Protein AF-A0A7T1IC92-F1 (afdb_monomer_lite)

Radius of gyration: 25.65 Å; chains: 1; bounding box: 77×34×64 Å

pLDDT: mean 87.41, std 13.87, range [29.27, 97.56]

Secondary structure (DSSP, 8-state):
-B--HHHHHHHHHHHHHHHHHHHHHTT-PPPSSHHHHHHHHHHHHHH-TTHHHHHHHHHHTTT----HHHHHHHHT-EEEEEEEEEEETTEEEEEETTSS-EEEEBBSSS-HHHHH-SS-EEEEEEEEEETTEEEE-S----EEEPPHHHHHHHHHHHHHHHHTT-EE-STTTSS----------------------TTEEE--TTSHHHHHHHHHHHS-TT-GGGGS-EEEEEEETTSSEEEEEETT-SS-EEEEEEEEEEEETTEEEEEEEEE-SHHHHHHHHHHHHHHHHHHHHHHHHT-

Structure (mmCIF, N/CA/C/O backbone):
data_AF-A0A7T1IC92-F1
#
_entry.id   AF-A0A7T1IC92-F1
#
loop_
_atom_site.group_PDB
_atom_site.id
_atom_site.type_symbol
_atom_site.label_atom_id
_atom_site.label_alt_id
_atom_site.label_comp_id
_atom_site.label_asym_id
_atom_site.label_entity_id
_atom_site.label_seq_id
_atom_site.pdbx_PDB_ins_code
_atom_site.Cartn_x
_atom_site.Cartn_y
_atom_site.Cartn_z
_atom_site.occupancy
_atom_site.B_iso_or_equiv
_atom_site.auth_seq_id
_atom_site.auth_comp_id
_atom_site.auth_asym_id
_atom_site.auth_atom_id
_atom_site.pdbx_PDB_model_num
ATOM 1 N N . MET A 1 1 ? -16.334 4.001 -7.203 1.00 86.00 1 MET A N 1
ATOM 2 C CA . MET A 1 1 ? -17.568 3.721 -6.434 1.00 86.00 1 MET A CA 1
ATOM 3 C C . MET A 1 1 ? -17.292 3.870 -4.949 1.00 86.00 1 MET A C 1
ATOM 5 O O . MET A 1 1 ? -16.222 3.469 -4.501 1.00 86.00 1 MET A O 1
ATOM 9 N N . LEU A 1 2 ? -18.245 4.447 -4.222 1.00 92.50 2 LEU A N 1
ATOM 10 C CA . LEU A 1 2 ? -18.170 4.641 -2.778 1.00 92.50 2 LEU A CA 1
ATOM 11 C C . LEU A 1 2 ? -19.123 3.690 -2.058 1.00 92.50 2 LEU A C 1
ATOM 13 O O . LEU A 1 2 ? -20.055 3.129 -2.652 1.00 92.50 2 LEU A O 1
ATOM 17 N N . LEU A 1 3 ? -18.871 3.503 -0.772 1.00 93.62 3 LEU A N 1
ATOM 18 C CA . LEU A 1 3 ? -19.811 2.878 0.137 1.00 93.62 3 LEU A CA 1
ATOM 19 C C . LEU A 1 3 ? -21.082 3.746 0.271 1.00 93.62 3 LEU A C 1
ATOM 21 O O . LEU A 1 3 ? -21.069 4.936 -0.050 1.00 93.62 3 LEU A O 1
ATOM 25 N N . SER A 1 4 ? -22.207 3.156 0.694 1.00 94.88 4 SER A N 1
ATOM 26 C CA . SER A 1 4 ? -23.405 3.964 0.954 1.00 94.88 4 SER A CA 1
ATOM 27 C C . SER A 1 4 ? -23.124 4.915 2.131 1.00 94.88 4 SER A C 1
ATOM 29 O O . SER A 1 4 ? -22.363 4.545 3.027 1.00 94.88 4 SER A O 1
ATOM 31 N N . PRO A 1 5 ? -23.729 6.116 2.195 1.00 95.38 5 PRO A N 1
ATOM 32 C CA . PRO A 1 5 ? -23.494 7.026 3.318 1.00 95.38 5 PRO A CA 1
ATOM 33 C C . PRO A 1 5 ? -23.846 6.419 4.684 1.00 95.38 5 PRO A C 1
ATOM 35 O O . PRO A 1 5 ? -23.226 6.748 5.692 1.00 95.38 5 PRO A O 1
ATOM 38 N N . GLN A 1 6 ? -24.843 5.531 4.733 1.00 96.31 6 GLN A N 1
ATOM 39 C CA . GLN A 1 6 ? -25.219 4.820 5.953 1.00 96.31 6 GLN A CA 1
ATOM 40 C C . GLN A 1 6 ? -24.142 3.815 6.367 1.00 96.31 6 GLN A C 1
ATOM 42 O O . GLN A 1 6 ? -23.690 3.855 7.508 1.00 96.31 6 GLN A O 1
ATOM 47 N N . ASP A 1 7 ? -23.688 2.972 5.442 1.00 97.06 7 ASP A N 1
ATOM 48 C CA . ASP A 1 7 ? -22.661 1.966 5.721 1.00 97.06 7 ASP A CA 1
ATOM 49 C C . ASP A 1 7 ? -21.303 2.609 6.028 1.00 97.06 7 ASP A C 1
ATOM 51 O O . ASP A 1 7 ? -20.596 2.148 6.920 1.00 97.06 7 ASP A O 1
ATOM 55 N N . ALA A 1 8 ? -20.953 3.712 5.356 1.00 95.75 8 ALA A N 1
ATOM 56 C CA . ALA A 1 8 ? -19.743 4.478 5.653 1.00 95.75 8 ALA A CA 1
ATOM 57 C C . ALA A 1 8 ? -19.751 5.003 7.090 1.00 95.75 8 ALA A C 1
ATOM 59 O O . ALA A 1 8 ? -18.765 4.838 7.804 1.00 95.75 8 ALA A O 1
ATOM 60 N N . ARG A 1 9 ? -20.881 5.561 7.546 1.00 96.38 9 ARG A N 1
ATOM 61 C CA . ARG A 1 9 ? -21.039 5.997 8.940 1.00 96.38 9 ARG A CA 1
ATOM 62 C C . ARG A 1 9 ? -20.931 4.828 9.918 1.00 96.38 9 ARG A C 1
ATOM 64 O O . ARG A 1 9 ? -20.155 4.927 10.861 1.00 96.38 9 ARG A O 1
ATOM 71 N N . ARG A 1 10 ? -21.641 3.718 9.670 1.00 97.12 10 ARG A N 1
ATOM 72 C CA . ARG A 1 10 ? -21.570 2.500 10.506 1.00 97.12 10 ARG A CA 1
ATOM 73 C C . ARG A 1 10 ? -20.126 2.020 10.673 1.00 97.12 10 ARG A C 1
ATOM 75 O O . ARG A 1 10 ? -19.674 1.806 11.801 1.00 97.12 10 ARG A O 1
ATOM 82 N N . PHE A 1 11 ? -19.403 1.912 9.555 1.00 97.06 11 PHE A N 1
ATOM 83 C CA . PHE A 1 11 ? -18.011 1.477 9.533 1.00 97.06 11 PHE A CA 1
ATOM 84 C C . PHE A 1 11 ? -17.103 2.443 10.290 1.00 97.06 11 PHE A C 1
ATOM 86 O O . PHE A 1 11 ? -16.415 2.024 11.215 1.00 97.06 11 PHE A O 1
ATOM 93 N N . ME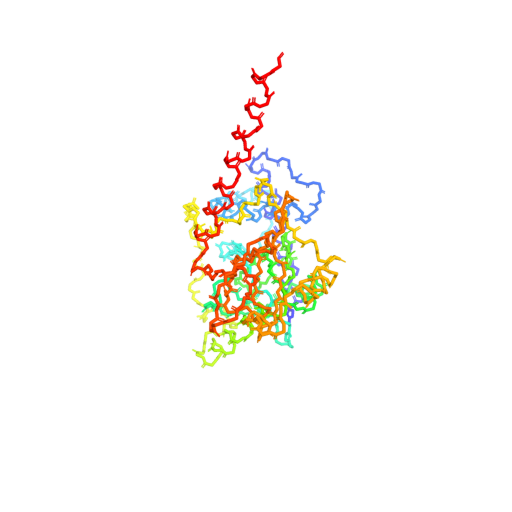T A 1 12 ? -17.132 3.734 9.947 1.00 95.12 12 MET A N 1
ATOM 94 C CA . MET A 1 12 ? -16.264 4.742 10.563 1.00 95.12 12 MET A CA 1
ATOM 95 C C . MET A 1 12 ? -16.489 4.849 12.072 1.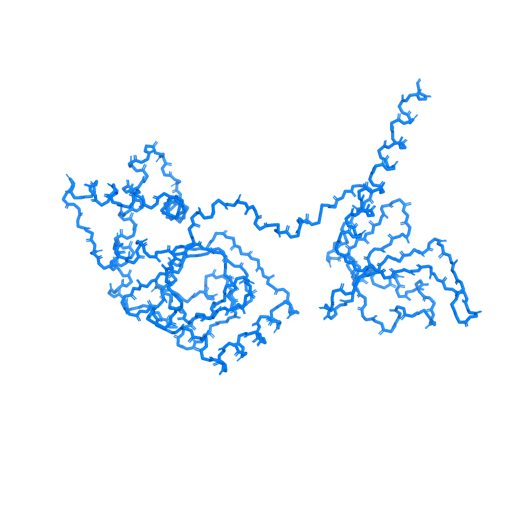00 95.12 12 MET A C 1
ATOM 97 O O . MET A 1 12 ? -15.524 4.797 12.828 1.00 95.12 12 MET A O 1
ATOM 101 N N . THR A 1 13 ? -17.745 4.934 12.521 1.00 95.56 13 THR A N 1
ATOM 102 C CA . THR A 1 13 ? -18.070 5.064 13.948 1.00 95.56 13 THR A CA 1
ATOM 103 C C . THR A 1 13 ? -17.603 3.851 14.748 1.00 95.56 13 THR A C 1
ATOM 105 O O . THR A 1 13 ? -16.988 4.009 15.802 1.00 95.56 13 THR A O 1
ATOM 108 N N . THR A 1 14 ? -17.854 2.633 14.260 1.00 96.62 14 THR A N 1
ATOM 109 C CA . THR A 1 14 ? -17.414 1.423 14.971 1.00 96.62 14 THR A CA 1
ATOM 110 C C . THR A 1 14 ? -15.894 1.275 14.923 1.00 96.62 14 THR A C 1
ATOM 112 O O . THR A 1 14 ? -15.281 0.948 15.937 1.00 96.62 14 THR A O 1
ATOM 115 N N . TYR A 1 15 ? -15.262 1.563 13.783 1.00 96.25 15 TYR A N 1
ATOM 116 C CA . TYR A 1 15 ? -13.811 1.475 13.640 1.00 96.25 15 TYR A CA 1
ATOM 117 C C . TYR A 1 15 ? -13.082 2.464 14.558 1.00 96.25 15 TYR A C 1
ATOM 119 O O . TYR A 1 15 ? -12.122 2.086 15.227 1.00 96.25 15 TYR A O 1
ATOM 127 N N . GLU A 1 16 ? -13.576 3.697 14.671 1.00 94.44 16 GLU A N 1
ATOM 128 C CA . GLU A 1 16 ? -13.044 4.699 15.596 1.00 94.44 16 GLU A CA 1
ATOM 129 C C . GLU A 1 16 ? -13.168 4.250 17.058 1.00 94.44 16 GLU A C 1
ATOM 131 O O . GLU A 1 16 ? -12.187 4.291 17.804 1.00 94.44 16 GLU A O 1
ATOM 136 N N . ARG A 1 17 ? -14.340 3.735 17.459 1.00 95.06 17 ARG A N 1
ATOM 137 C CA . ARG A 1 17 ? -14.562 3.187 18.811 1.00 95.06 17 ARG A CA 1
ATOM 138 C C . ARG A 1 17 ? -13.600 2.044 19.124 1.00 95.06 17 ARG A C 1
ATOM 140 O O . ARG A 1 17 ? -12.978 2.039 20.186 1.00 95.06 17 ARG A O 1
ATOM 147 N N . VAL A 1 18 ? -13.437 1.107 18.190 1.00 95.56 18 VAL A N 1
ATOM 148 C CA . VAL A 1 18 ? -12.494 -0.011 18.331 1.00 95.56 18 VAL A CA 1
ATOM 149 C C . VAL A 1 18 ? -11.060 0.498 18.436 1.00 95.56 18 VAL A C 1
ATOM 151 O O . VAL A 1 18 ? -10.317 0.029 19.294 1.00 95.56 18 VAL A O 1
ATOM 154 N N . ALA A 1 19 ? -10.662 1.482 17.629 1.00 93.19 19 ALA A N 1
ATOM 155 C CA . ALA A 1 19 ? -9.327 2.062 17.707 1.00 93.19 19 ALA A CA 1
ATOM 156 C C . ALA A 1 19 ? -9.049 2.687 19.081 1.00 93.19 19 ALA A C 1
ATOM 158 O O . ALA A 1 19 ? -8.015 2.395 19.680 1.00 93.19 19 ALA A O 1
ATOM 159 N N . ILE A 1 20 ? -9.980 3.485 19.614 1.00 91.44 20 ILE A N 1
ATOM 160 C CA . ILE A 1 20 ? -9.870 4.079 20.956 1.00 91.44 20 ILE A CA 1
ATOM 161 C C . ILE A 1 20 ? -9.746 2.984 22.025 1.00 91.44 20 ILE A C 1
ATOM 163 O O . ILE A 1 20 ? -8.842 3.044 22.862 1.00 91.44 20 ILE A O 1
ATOM 167 N N . ALA A 1 21 ? -10.604 1.961 21.969 1.00 93.44 21 ALA A N 1
ATOM 168 C CA . ALA A 1 21 ? -10.570 0.837 22.902 1.00 93.44 21 ALA A CA 1
ATOM 169 C C . ALA A 1 21 ? -9.241 0.065 22.838 1.00 93.44 21 ALA A C 1
ATOM 171 O O . ALA A 1 21 ? -8.683 -0.276 23.877 1.00 93.44 21 ALA A O 1
ATOM 172 N N . LEU A 1 22 ? -8.682 -0.150 21.644 1.00 93.19 22 LEU A N 1
ATOM 173 C CA . LEU A 1 22 ? -7.380 -0.802 21.473 1.00 93.19 22 LEU A CA 1
ATOM 174 C C . LEU A 1 22 ? -6.244 -0.032 22.148 1.00 93.19 22 LEU A C 1
ATOM 176 O O . LEU A 1 22 ? -5.403 -0.641 22.805 1.00 93.19 22 LEU A O 1
ATOM 180 N N . HIS A 1 23 ? -6.197 1.296 22.002 1.00 89.44 23 HIS A N 1
ATOM 181 C CA . HIS A 1 23 ? -5.166 2.102 22.671 1.00 89.44 23 HIS A CA 1
ATOM 182 C C . HIS A 1 23 ? -5.300 2.031 24.195 1.00 89.44 23 HIS A C 1
ATOM 184 O O . HIS A 1 23 ? -4.286 1.883 24.876 1.00 89.44 23 HIS A O 1
ATOM 190 N N . ALA A 1 24 ? -6.533 2.062 24.711 1.00 89.12 24 ALA A N 1
ATOM 191 C CA . ALA A 1 24 ? -6.803 1.942 26.141 1.00 89.12 24 ALA A CA 1
ATOM 192 C C . ALA A 1 24 ? -6.393 0.571 26.705 1.00 89.12 24 ALA A C 1
ATOM 194 O O . ALA A 1 24 ? -5.728 0.508 27.734 1.00 89.12 24 ALA A O 1
ATOM 195 N N . VAL A 1 25 ? -6.734 -0.523 26.017 1.00 89.50 25 VAL A N 1
ATOM 196 C CA . VAL A 1 25 ? -6.379 -1.892 26.439 1.00 89.50 25 VAL A CA 1
ATOM 197 C C . VAL A 1 25 ? -4.867 -2.128 26.401 1.00 89.50 25 VAL A C 1
ATOM 199 O O . VAL A 1 25 ? -4.334 -2.857 27.231 1.00 89.50 25 VAL A O 1
ATOM 202 N N . CYS A 1 26 ? -4.153 -1.506 25.462 1.00 85.44 26 CYS A N 1
ATOM 203 C CA . CYS A 1 26 ? -2.699 -1.622 25.372 1.00 85.44 26 CYS A CA 1
ATOM 204 C C . CYS A 1 26 ? -1.925 -0.701 26.334 1.00 85.44 26 CYS A C 1
ATOM 206 O O . CYS A 1 26 ? -0.698 -0.701 26.258 1.00 85.44 26 CYS A O 1
ATOM 208 N N . ASP A 1 27 ? -2.605 0.112 27.152 1.00 78.19 27 ASP A N 1
ATOM 209 C CA . ASP A 1 27 ? -2.012 1.175 27.984 1.00 78.19 27 ASP A CA 1
ATOM 210 C C . ASP A 1 27 ? -1.029 2.078 27.209 1.00 78.19 27 ASP A C 1
ATOM 212 O O . ASP A 1 27 ? 0.013 2.525 27.692 1.00 78.19 27 ASP A O 1
ATOM 216 N N . LYS A 1 28 ? -1.334 2.326 25.929 1.00 75.88 28 LYS A N 1
ATOM 217 C CA . LYS A 1 28 ? -0.530 3.195 25.068 1.00 75.88 28 LYS A CA 1
ATOM 218 C C . LYS A 1 28 ? -1.268 4.499 24.866 1.00 75.88 28 LYS A C 1
ATOM 220 O O . LYS A 1 28 ? -2.410 4.512 24.413 1.00 75.88 28 LYS A O 1
ATOM 225 N N . LYS A 1 29 ? -0.578 5.616 25.114 1.00 79.12 29 LYS A N 1
ATOM 226 C CA . LYS A 1 29 ? -1.097 6.931 24.729 1.00 79.12 29 LYS A CA 1
ATOM 227 C C . LYS A 1 29 ? -1.328 6.943 23.212 1.00 79.12 29 LYS A C 1
ATOM 229 O O . LYS A 1 29 ? -0.382 6.667 22.465 1.00 79.12 29 LYS A O 1
ATOM 234 N N . PRO A 1 30 ? -2.553 7.234 22.743 1.00 78.56 30 PRO A N 1
ATOM 235 C CA . PRO A 1 30 ? -2.812 7.316 21.319 1.00 78.56 30 PRO A CA 1
ATOM 236 C C . PRO A 1 30 ? -2.011 8.477 20.708 1.00 78.56 30 PRO A C 1
ATOM 238 O O . PRO A 1 30 ? -1.775 9.491 21.375 1.00 78.56 30 PRO A O 1
ATOM 241 N N . PRO A 1 31 ? -1.593 8.361 19.436 1.00 81.12 31 PRO A N 1
ATOM 242 C CA . PRO A 1 31 ? -1.092 9.494 18.671 1.00 81.12 31 PRO A CA 1
ATOM 243 C C . PRO A 1 31 ? -2.061 10.681 18.719 1.00 81.12 31 PRO A C 1
ATOM 245 O O . PRO A 1 31 ? -3.277 10.497 18.746 1.00 81.12 31 PRO A O 1
ATOM 248 N N . LYS A 1 32 ? -1.524 11.907 18.684 1.00 80.19 32 LYS A N 1
ATOM 249 C CA . LYS A 1 32 ? -2.335 13.134 18.774 1.00 80.19 32 LYS A CA 1
ATOM 250 C C . LYS A 1 32 ? -3.242 13.353 17.560 1.00 80.19 32 LYS A C 1
ATOM 252 O O . LYS A 1 32 ? -4.272 14.004 17.700 1.00 80.19 32 LYS A O 1
ATOM 257 N N . SER A 1 33 ? -2.865 12.862 16.376 1.00 84.50 33 SER A N 1
ATOM 258 C CA . SER A 1 33 ? -3.690 13.017 15.177 1.00 84.50 33 SER A CA 1
ATOM 259 C C . SER A 1 33 ? -4.669 11.841 15.020 1.00 84.50 33 SER A C 1
ATOM 261 O O . SER A 1 33 ? -4.257 10.684 15.155 1.00 84.50 33 SER A O 1
ATOM 263 N N . PRO A 1 34 ? -5.950 12.098 14.685 1.00 82.19 34 PRO A N 1
ATOM 264 C CA . PRO A 1 34 ? -6.944 11.038 14.490 1.00 82.19 34 PRO A CA 1
ATOM 265 C C . PRO A 1 34 ? -6.533 9.985 13.448 1.00 82.19 34 PRO A C 1
ATOM 267 O O . PRO A 1 34 ? -6.678 8.787 13.682 1.00 82.19 34 PRO A O 1
ATOM 270 N N . SER A 1 35 ? -5.940 10.406 12.327 1.00 83.19 35 SER A N 1
ATOM 271 C CA . SER A 1 35 ? -5.460 9.495 11.278 1.00 83.19 35 SER A CA 1
ATOM 272 C C . SER A 1 35 ? -4.318 8.592 11.751 1.00 83.19 35 SER A C 1
ATOM 274 O O . SER A 1 35 ? -4.350 7.388 11.498 1.00 83.19 35 SER A O 1
ATOM 276 N N . ALA A 1 36 ? -3.339 9.129 12.490 1.00 86.19 36 ALA A N 1
ATOM 277 C CA . ALA A 1 36 ? -2.260 8.315 13.048 1.00 86.19 36 ALA A CA 1
ATOM 278 C C . ALA A 1 36 ? -2.769 7.380 14.152 1.00 86.19 36 ALA A C 1
ATOM 280 O O . ALA A 1 36 ? -2.269 6.266 14.295 1.00 86.19 36 ALA A O 1
ATOM 281 N N . CYS A 1 37 ? -3.784 7.804 14.912 1.00 86.94 37 CYS A N 1
ATOM 282 C CA . CYS A 1 37 ? -4.445 6.974 15.913 1.00 86.94 37 CYS A CA 1
ATOM 283 C C . CYS A 1 37 ? -5.083 5.729 15.282 1.00 86.94 37 CYS A C 1
ATOM 285 O O . CYS A 1 37 ? -4.813 4.611 15.735 1.00 86.94 37 CYS A O 1
ATOM 287 N N . LEU A 1 38 ? -5.848 5.907 14.201 1.00 90.88 38 LEU A N 1
ATOM 288 C CA . LEU A 1 38 ? -6.449 4.805 13.450 1.00 90.88 38 LEU A CA 1
ATOM 289 C C . LEU A 1 38 ? -5.383 3.920 12.784 1.00 90.88 38 LEU A C 1
ATOM 291 O O . LEU A 1 38 ? -5.424 2.700 12.936 1.00 90.88 38 LEU A O 1
ATOM 295 N N . ALA A 1 39 ? -4.381 4.512 12.124 1.00 91.44 39 ALA A N 1
ATOM 296 C CA . ALA A 1 39 ? -3.286 3.768 11.495 1.00 91.44 39 ALA A CA 1
ATOM 297 C C . ALA A 1 39 ? -2.517 2.893 12.505 1.00 91.44 39 ALA A C 1
ATOM 299 O O . ALA A 1 39 ? -2.238 1.721 12.244 1.00 91.44 39 ALA A O 1
ATOM 300 N N . ALA A 1 40 ? -2.222 3.431 13.692 1.00 90.56 40 ALA A N 1
ATOM 301 C CA . ALA A 1 40 ? -1.551 2.691 14.755 1.00 90.56 40 ALA A CA 1
ATOM 302 C C . ALA A 1 40 ? -2.426 1.560 15.323 1.00 90.56 40 ALA A C 1
ATOM 304 O O . ALA A 1 40 ? -1.920 0.465 15.571 1.00 90.56 40 ALA A O 1
ATOM 305 N N . ALA A 1 41 ? -3.728 1.797 15.517 1.00 91.62 41 ALA A N 1
ATOM 306 C CA . ALA A 1 41 ? -4.663 0.764 15.963 1.00 91.62 41 ALA A CA 1
ATOM 307 C C . ALA A 1 41 ? -4.766 -0.382 14.944 1.00 91.62 41 ALA A C 1
ATOM 309 O O . ALA A 1 41 ? -4.642 -1.550 15.308 1.00 91.62 41 ALA A O 1
ATOM 310 N N . ARG A 1 42 ? -4.891 -0.044 13.658 1.00 92.88 42 ARG A N 1
ATOM 311 C CA . ARG A 1 42 ? -4.906 -0.982 12.531 1.00 92.88 42 ARG A CA 1
ATOM 312 C C . ARG A 1 42 ? -3.662 -1.861 12.474 1.00 92.88 42 ARG A C 1
ATOM 314 O O . ARG A 1 42 ? -3.777 -3.080 12.380 1.00 92.88 42 ARG A O 1
ATOM 321 N N . LYS A 1 43 ? -2.475 -1.255 12.585 1.00 92.00 43 LYS A N 1
ATOM 322 C CA . LYS A 1 43 ? -1.200 -1.988 12.600 1.00 92.00 43 LYS A CA 1
ATOM 323 C C . LYS A 1 43 ? -1.152 -2.994 13.751 1.00 92.00 43 LYS A C 1
ATOM 325 O O . LYS A 1 43 ? -0.736 -4.132 13.557 1.00 92.00 43 LYS A O 1
ATOM 330 N N . ARG A 1 44 ? -1.656 -2.615 14.930 1.00 91.12 44 ARG A N 1
ATOM 331 C CA . ARG A 1 44 ? -1.746 -3.526 16.082 1.00 91.12 44 ARG A CA 1
ATOM 332 C C . ARG A 1 44 ? -2.767 -4.637 15.890 1.00 91.12 44 ARG A C 1
ATOM 334 O O . ARG A 1 44 ? -2.488 -5.755 16.298 1.00 91.12 44 ARG A O 1
ATOM 341 N N . LEU A 1 45 ? -3.909 -4.369 15.257 1.00 91.12 45 LEU A N 1
ATOM 342 C CA . LEU A 1 45 ? -4.881 -5.415 14.916 1.00 91.12 45 LEU A CA 1
ATOM 343 C C . LEU A 1 45 ? -4.299 -6.462 13.965 1.00 91.12 45 LEU A C 1
ATOM 345 O O . LEU A 1 45 ? -4.581 -7.648 14.127 1.00 91.12 45 LEU A O 1
ATOM 349 N N . GLN A 1 46 ? -3.482 -6.031 12.999 1.00 89.38 46 GLN A N 1
ATOM 350 C CA . GLN A 1 46 ? -2.774 -6.937 12.097 1.00 89.38 46 GLN A CA 1
ATOM 351 C C . GLN A 1 46 ? -1.738 -7.784 12.856 1.00 89.38 46 GLN A C 1
ATOM 353 O O . GLN A 1 46 ? -1.672 -8.992 12.654 1.00 89.38 46 GLN A O 1
ATOM 358 N N . GLN A 1 47 ? -0.951 -7.160 13.740 1.00 88.75 47 GLN A N 1
ATOM 359 C CA . GLN A 1 47 ? 0.118 -7.824 14.501 1.00 88.75 47 GLN A CA 1
ATOM 360 C C . GLN A 1 47 ? -0.411 -8.757 15.599 1.00 88.75 47 GLN A C 1
ATOM 362 O O . GLN A 1 47 ? 0.119 -9.847 15.798 1.00 88.75 47 GLN A O 1
ATOM 367 N N . THR A 1 48 ? -1.472 -8.347 16.294 1.00 90.88 48 THR A N 1
ATOM 368 C CA . THR A 1 48 ? -2.057 -9.086 17.416 1.00 90.88 48 THR A CA 1
ATOM 369 C C . THR A 1 48 ? -3.583 -9.161 17.266 1.00 90.88 48 THR A C 1
ATOM 371 O O . THR A 1 48 ? -4.318 -8.444 17.949 1.00 90.88 48 THR A O 1
ATOM 374 N N . PRO A 1 49 ? -4.087 -10.078 16.418 1.00 89.38 49 PRO A N 1
ATOM 375 C CA . PRO A 1 49 ? -5.510 -10.359 16.216 1.00 89.38 49 PRO A CA 1
ATOM 376 C C . PRO A 1 49 ? -6.386 -10.415 17.470 1.00 89.38 49 PRO A C 1
ATOM 378 O O . PRO A 1 49 ? -7.509 -9.912 17.457 1.00 89.38 49 PRO A O 1
ATOM 381 N N . ALA A 1 50 ? -5.871 -11.017 18.545 1.00 90.69 50 ALA A N 1
ATOM 382 C CA . ALA A 1 50 ? -6.592 -11.209 19.802 1.00 90.69 50 ALA A CA 1
ATOM 383 C C . ALA A 1 50 ? -6.942 -9.886 20.510 1.00 90.69 50 ALA A C 1
ATOM 385 O O . ALA A 1 50 ? -7.840 -9.861 21.351 1.00 90.69 50 ALA A O 1
ATOM 386 N N . LEU A 1 51 ? -6.274 -8.777 20.163 1.00 93.44 51 LEU A N 1
ATOM 387 C CA . LEU A 1 51 ? -6.606 -7.457 20.699 1.00 93.44 51 LEU A CA 1
ATOM 388 C C . LEU A 1 51 ? -7.994 -6.983 20.260 1.00 93.44 51 LEU A C 1
ATOM 390 O O . LEU A 1 51 ? -8.606 -6.201 20.982 1.00 93.44 51 LEU A O 1
ATOM 394 N N . LEU A 1 52 ? -8.517 -7.461 19.123 1.00 95.31 52 LEU A N 1
ATOM 395 C CA . LEU A 1 52 ? -9.869 -7.109 18.689 1.00 95.31 52 LEU A CA 1
ATOM 396 C C . LEU A 1 52 ? -10.911 -7.571 19.710 1.00 95.31 52 LEU A C 1
ATOM 398 O O . LEU A 1 52 ? -11.757 -6.783 20.115 1.00 95.31 52 LEU A O 1
ATOM 402 N N . ASP A 1 53 ? -10.820 -8.821 20.165 1.00 94.31 53 ASP A N 1
ATOM 403 C CA . ASP A 1 53 ? -11.782 -9.371 21.123 1.00 94.31 53 ASP A CA 1
ATOM 404 C C . ASP A 1 53 ? -11.655 -8.680 22.494 1.00 94.31 53 ASP A C 1
ATOM 406 O O . ASP A 1 53 ? -12.653 -8.468 23.181 1.00 94.31 53 ASP A O 1
ATOM 410 N N . GLN A 1 54 ? -10.444 -8.260 22.883 1.00 94.69 54 GLN A N 1
ATOM 411 C CA . GLN A 1 54 ? -10.241 -7.458 24.096 1.00 94.69 54 GLN A CA 1
ATOM 412 C C . GLN A 1 54 ? -10.851 -6.055 23.966 1.00 94.69 54 GLN A C 1
ATOM 414 O O . GLN A 1 54 ? -11.500 -5.584 24.897 1.00 94.69 54 GLN A O 1
ATOM 419 N N . ALA A 1 55 ? -10.684 -5.403 22.813 1.00 95.50 55 ALA A N 1
ATOM 420 C CA . ALA A 1 55 ? -11.278 -4.100 22.535 1.00 95.50 55 ALA A CA 1
ATOM 421 C C . ALA A 1 55 ? -12.812 -4.166 22.505 1.00 95.50 55 ALA A C 1
ATOM 423 O O . ALA A 1 55 ? -13.464 -3.290 23.064 1.00 95.50 55 ALA A O 1
ATOM 424 N N . VAL A 1 56 ? -13.392 -5.221 21.925 1.00 96.00 56 VAL A N 1
ATOM 425 C CA . VAL A 1 56 ? -14.846 -5.451 21.940 1.00 96.00 56 VAL A CA 1
ATOM 426 C C . VAL A 1 56 ? -15.354 -5.606 23.375 1.00 96.00 56 VAL A C 1
ATOM 428 O O . VAL A 1 56 ? -16.246 -4.864 23.773 1.00 96.00 56 VAL A O 1
ATOM 431 N N . ARG A 1 57 ? -14.718 -6.450 24.201 1.00 96.12 57 ARG A N 1
ATOM 432 C CA . ARG A 1 57 ? -15.079 -6.584 25.629 1.00 96.12 57 ARG A CA 1
ATOM 433 C C . ARG A 1 57 ? -14.963 -5.263 26.391 1.00 96.12 57 ARG A C 1
ATOM 435 O O . ARG A 1 57 ? -15.783 -4.969 27.255 1.00 96.12 57 ARG A O 1
ATOM 442 N N . PHE A 1 58 ? -13.945 -4.458 26.085 1.00 95.12 58 PHE A N 1
ATOM 443 C CA . PHE A 1 58 ? -13.751 -3.146 26.703 1.00 95.12 58 PHE A CA 1
ATOM 444 C C . PHE A 1 58 ? -14.890 -2.166 26.376 1.00 95.12 58 PHE A C 1
ATOM 446 O O . PHE A 1 58 ? -15.267 -1.368 27.242 1.00 95.12 58 PHE A O 1
ATOM 453 N N . LEU A 1 59 ? -15.421 -2.220 25.148 1.00 95.25 59 LEU A N 1
ATOM 454 C CA . LEU A 1 59 ? -16.581 -1.435 24.713 1.00 95.25 59 LEU A CA 1
ATOM 455 C C . LEU A 1 59 ? -17.875 -1.938 25.370 1.00 95.25 59 LEU A C 1
ATOM 457 O O . LEU A 1 59 ? -18.633 -1.127 25.898 1.00 95.25 59 LEU A O 1
ATOM 461 N N . GLU A 1 60 ? -18.083 -3.258 25.422 1.00 94.94 60 GLU A N 1
ATOM 462 C CA . GLU A 1 60 ? -19.243 -3.894 26.071 1.00 94.94 60 GLU A CA 1
ATOM 463 C C . GLU A 1 60 ? -19.340 -3.532 27.560 1.00 94.94 60 GLU A C 1
ATOM 465 O O . GLU A 1 60 ? -20.401 -3.150 28.044 1.00 94.94 60 GLU A O 1
ATOM 470 N N . GLN A 1 61 ? -18.218 -3.555 28.287 1.00 95.06 61 GLN A N 1
ATOM 471 C CA . GLN A 1 61 ? -18.155 -3.153 29.702 1.00 95.06 61 GLN A CA 1
ATOM 472 C C . GLN A 1 61 ? -18.546 -1.688 29.953 1.00 95.06 61 GLN A C 1
ATOM 474 O O . GLN A 1 61 ? -18.796 -1.305 31.095 1.00 95.06 61 GLN A O 1
ATOM 479 N N . ARG A 1 62 ? -18.555 -0.856 28.908 1.00 94.56 62 ARG A N 1
ATOM 480 C CA . ARG A 1 62 ? -18.903 0.570 28.953 1.00 94.56 62 ARG A CA 1
ATOM 481 C C . ARG A 1 62 ? -20.229 0.870 28.265 1.00 94.56 62 ARG A C 1
ATOM 483 O O . ARG A 1 62 ? -20.484 2.033 27.967 1.00 94.56 62 ARG A O 1
ATOM 490 N N . ASP A 1 63 ? -21.023 -0.160 27.974 1.00 93.88 63 ASP A N 1
ATOM 491 C CA . ASP A 1 63 ? -22.305 -0.038 27.274 1.00 93.88 63 ASP A CA 1
ATOM 492 C C . ASP A 1 63 ? -22.178 0.733 25.943 1.00 93.88 63 ASP A C 1
ATOM 494 O O . ASP A 1 63 ? -23.043 1.503 25.531 1.00 93.88 63 ASP A O 1
ATOM 498 N N . THR A 1 64 ? -21.026 0.587 25.277 1.00 94.06 64 THR A N 1
ATOM 499 C CA . THR A 1 64 ? -20.757 1.238 23.995 1.00 94.06 64 THR A CA 1
ATOM 500 C C . THR A 1 64 ? -21.021 0.257 22.865 1.00 94.06 64 THR A C 1
ATOM 502 O O . THR A 1 64 ? -20.278 -0.705 22.677 1.00 94.06 64 THR A O 1
ATOM 505 N N . GLU A 1 65 ? -22.059 0.528 22.078 1.00 92.12 65 GLU A N 1
ATOM 506 C CA . GLU A 1 65 ? -22.449 -0.324 20.955 1.00 92.12 65 GLU A CA 1
ATOM 507 C C . GLU A 1 65 ? -21.362 -0.367 19.864 1.00 92.12 65 GLU A C 1
ATOM 509 O O . GLU A 1 65 ? -20.785 0.660 19.478 1.00 92.12 65 GLU A O 1
ATOM 514 N N . ALA A 1 66 ? -21.107 -1.559 19.330 1.00 94.38 66 ALA A N 1
ATOM 515 C CA . ALA A 1 66 ? -20.236 -1.784 18.185 1.00 94.38 66 ALA A CA 1
ATOM 516 C C . ALA A 1 66 ? -20.984 -2.607 17.136 1.00 94.38 66 ALA A C 1
ATOM 518 O O . ALA A 1 66 ? -21.592 -3.625 17.459 1.00 94.38 66 ALA A O 1
ATOM 519 N N . ASP A 1 67 ? -20.927 -2.180 15.876 1.00 97.12 67 ASP A N 1
ATOM 520 C CA . ASP A 1 67 ? -21.609 -2.887 14.798 1.00 97.12 67 ASP A CA 1
ATOM 521 C C . ASP A 1 67 ? -20.939 -4.254 14.532 1.00 97.12 67 ASP A C 1
ATOM 523 O O . ASP A 1 67 ? -19.761 -4.295 14.154 1.00 97.12 67 ASP A O 1
ATOM 527 N N . PRO A 1 68 ? -21.653 -5.385 14.694 1.00 96.50 68 PRO A N 1
ATOM 528 C CA . PRO A 1 68 ? -21.065 -6.719 14.581 1.00 96.50 68 PRO A CA 1
ATOM 529 C C . PRO A 1 68 ? -20.584 -7.054 13.161 1.00 96.50 68 PRO A C 1
ATOM 531 O O . PRO A 1 68 ? -19.638 -7.833 12.995 1.00 96.50 68 PRO A O 1
ATOM 534 N N . GLU A 1 69 ? -21.179 -6.450 12.128 1.00 96.38 69 GLU A N 1
ATOM 535 C CA . GLU A 1 69 ? -20.711 -6.602 10.749 1.00 96.38 69 GLU A CA 1
ATOM 536 C C . GLU A 1 69 ? -19.358 -5.902 10.570 1.00 96.38 69 GLU A C 1
ATOM 538 O O . GLU A 1 69 ? -18.446 -6.457 9.954 1.00 96.38 69 GLU A O 1
ATOM 543 N N . VAL A 1 70 ? -19.182 -4.725 11.181 1.00 97.19 70 VAL A N 1
ATOM 544 C CA . VAL A 1 70 ? -17.899 -4.008 11.168 1.00 97.19 70 VAL A CA 1
ATOM 545 C C . VAL A 1 70 ? -16.848 -4.764 11.976 1.00 97.19 70 VAL A C 1
ATOM 547 O O . VAL A 1 70 ? -15.722 -4.902 11.510 1.00 97.19 70 VAL A O 1
ATOM 550 N N . ILE A 1 71 ? -17.191 -5.329 13.139 1.00 97.06 71 ILE A N 1
ATOM 551 C CA . ILE A 1 71 ? -16.261 -6.187 13.897 1.00 97.06 71 ILE A CA 1
ATOM 552 C C . ILE A 1 71 ? -15.812 -7.389 13.055 1.00 97.06 71 ILE A C 1
ATOM 554 O O . ILE A 1 71 ? -14.627 -7.730 13.038 1.00 97.06 71 ILE A O 1
ATOM 558 N N . THR A 1 72 ? -16.731 -8.001 12.307 1.00 95.00 72 THR A N 1
ATOM 559 C CA . THR A 1 72 ? -16.405 -9.094 11.380 1.00 95.00 72 THR A CA 1
ATOM 560 C C . THR A 1 72 ? -15.466 -8.624 10.266 1.00 95.00 72 THR A C 1
ATOM 562 O O . THR A 1 72 ? -14.470 -9.296 9.992 1.00 95.00 72 THR A O 1
ATOM 565 N N . ALA A 1 73 ? -15.713 -7.445 9.688 1.00 94.69 73 ALA A N 1
ATOM 566 C CA . ALA A 1 73 ? -14.836 -6.836 8.690 1.00 94.69 73 ALA A CA 1
ATOM 567 C C . ALA A 1 73 ? -13.429 -6.553 9.249 1.00 94.69 73 ALA A C 1
ATOM 569 O O . ALA A 1 73 ? -12.435 -6.915 8.624 1.00 94.69 73 ALA A O 1
ATOM 570 N N . LEU A 1 74 ? -13.324 -5.988 10.458 1.00 95.06 74 LEU A N 1
ATOM 571 C CA . LEU A 1 74 ? -12.045 -5.726 11.134 1.00 95.06 74 LEU A CA 1
ATOM 572 C C . LEU A 1 74 ? -11.287 -7.019 11.471 1.00 95.06 74 LEU A C 1
ATOM 574 O O . LEU A 1 74 ? -10.053 -7.057 11.435 1.00 95.06 74 LEU A O 1
ATOM 578 N N . ARG A 1 75 ? -12.006 -8.111 11.754 1.00 92.94 75 ARG A N 1
ATOM 579 C CA . ARG A 1 75 ? -11.403 -9.438 11.943 1.00 92.94 75 ARG A CA 1
ATOM 580 C C . ARG A 1 75 ? -10.778 -9.977 10.649 1.00 92.94 75 ARG A C 1
ATOM 582 O O . ARG A 1 75 ? -9.824 -10.745 10.719 1.00 92.94 75 ARG A O 1
ATOM 589 N N . GLN A 1 76 ? -11.279 -9.552 9.493 1.00 91.69 76 GLN A N 1
ATOM 590 C CA . GLN A 1 76 ? -10.808 -9.947 8.160 1.00 91.69 76 GLN A CA 1
ATOM 591 C C . GLN A 1 76 ? -9.991 -8.843 7.470 1.00 91.69 76 GLN A C 1
ATOM 593 O O . GLN A 1 76 ? -9.714 -8.925 6.276 1.00 91.69 76 GLN A O 1
ATOM 598 N N . LEU A 1 77 ? -9.612 -7.804 8.216 1.00 91.44 77 LEU A N 1
ATOM 599 C CA . LEU A 1 77 ? -8.828 -6.696 7.703 1.00 91.44 77 LEU A CA 1
ATOM 600 C C . LEU A 1 77 ? -7.430 -7.169 7.300 1.00 91.44 77 LEU A C 1
ATOM 602 O O . LEU A 1 77 ? -6.756 -7.850 8.076 1.00 91.44 77 LEU A O 1
ATOM 606 N N . GLN A 1 78 ? -7.017 -6.777 6.097 1.00 91.88 78 GLN A N 1
ATOM 607 C CA . GLN A 1 78 ? -5.706 -7.055 5.530 1.00 91.88 78 GLN A CA 1
ATOM 608 C C . GLN A 1 78 ? -4.965 -5.740 5.309 1.00 91.88 78 GLN A C 1
ATOM 610 O O . GLN A 1 78 ? -5.224 -5.024 4.340 1.00 91.88 78 GLN A O 1
ATOM 615 N N . LEU A 1 79 ? -4.045 -5.433 6.221 1.00 93.69 79 LEU A N 1
ATOM 616 C CA . LEU A 1 79 ? -3.074 -4.361 6.041 1.00 93.69 79 LEU A CA 1
ATOM 617 C C . LEU A 1 79 ? -1.895 -4.883 5.215 1.00 93.69 79 LEU A C 1
ATOM 619 O O . LEU A 1 79 ? -1.237 -5.832 5.635 1.00 93.69 79 LEU A O 1
ATOM 623 N N . ALA A 1 80 ? -1.645 -4.268 4.063 1.00 92.62 80 ALA A N 1
ATOM 624 C CA . ALA A 1 80 ? -0.540 -4.616 3.176 1.00 92.62 80 ALA A CA 1
ATOM 625 C C . ALA A 1 80 ? -0.149 -3.416 2.303 1.00 92.62 80 ALA A C 1
ATOM 627 O O . ALA A 1 80 ? -0.823 -2.377 2.309 1.00 92.62 80 ALA A O 1
ATOM 628 N N . GLU A 1 81 ? 0.923 -3.584 1.537 1.00 93.56 81 GLU A N 1
ATOM 629 C CA . GLU A 1 81 ? 1.231 -2.713 0.414 1.00 93.56 81 GLU A CA 1
ATOM 630 C C . GLU A 1 81 ? 0.433 -3.133 -0.816 1.00 93.56 81 GLU A C 1
ATOM 632 O O . GLU A 1 81 ? 0.292 -4.315 -1.142 1.00 93.56 81 GLU A O 1
ATOM 637 N N . TRP A 1 82 ? -0.107 -2.139 -1.505 1.00 95.44 82 TRP A N 1
ATOM 638 C CA . TRP A 1 82 ? -0.938 -2.345 -2.671 1.00 95.44 82 TRP A CA 1
ATOM 639 C C . TRP A 1 82 ? -0.568 -1.378 -3.776 1.00 95.44 82 TRP A C 1
ATOM 641 O O . TRP A 1 82 ? -0.337 -0.194 -3.539 1.00 95.44 82 TRP A O 1
ATOM 651 N N . VAL A 1 83 ? -0.624 -1.859 -5.010 1.00 95.81 83 VAL A N 1
ATOM 652 C CA . VAL A 1 83 ? -0.525 -1.004 -6.187 1.00 95.81 83 VAL A CA 1
ATOM 653 C C . VAL A 1 83 ? -1.912 -0.484 -6.538 1.00 95.81 83 VAL A C 1
ATOM 655 O O . VAL A 1 83 ? -2.755 -1.220 -7.054 1.00 95.81 83 VAL A O 1
ATOM 658 N N . HIS A 1 84 ? -2.150 0.802 -6.295 1.00 95.88 84 HIS A N 1
ATOM 659 C CA . HIS A 1 84 ? -3.283 1.524 -6.863 1.00 95.88 84 HIS A CA 1
ATOM 660 C C . HIS A 1 84 ? -3.003 1.830 -8.333 1.00 95.88 84 HIS A C 1
ATOM 662 O O . HIS A 1 84 ? -2.131 2.629 -8.681 1.00 95.88 84 HIS A O 1
ATOM 668 N N . LEU A 1 85 ? -3.755 1.181 -9.218 1.00 94.31 85 LEU A N 1
ATOM 669 C CA . LEU A 1 85 ? -3.529 1.298 -10.652 1.00 94.31 85 LEU A CA 1
ATOM 670 C C . LEU A 1 85 ? -4.274 2.485 -11.262 1.00 94.31 85 LEU A C 1
ATOM 672 O O . LEU A 1 85 ? -3.697 3.221 -12.063 1.00 94.31 85 LEU A O 1
ATOM 676 N N . LYS A 1 86 ? -5.572 2.597 -10.958 1.00 91.81 86 LYS A N 1
ATOM 677 C CA . LYS A 1 86 ? -6.496 3.629 -11.453 1.00 91.81 86 LYS A CA 1
ATOM 678 C C . LYS A 1 86 ? -7.863 3.508 -10.793 1.00 91.81 86 LYS A C 1
ATOM 680 O O . LYS A 1 86 ? -8.253 2.428 -10.339 1.00 91.81 86 LYS A O 1
ATOM 685 N N . ASP A 1 87 ? -8.644 4.571 -10.916 1.00 91.81 87 ASP A N 1
ATOM 686 C CA . ASP A 1 87 ? -10.058 4.558 -10.576 1.00 91.81 87 ASP A CA 1
ATOM 687 C C . ASP A 1 87 ? -10.948 4.259 -11.784 1.00 91.81 87 ASP A C 1
ATOM 689 O O . ASP A 1 87 ? -10.699 4.657 -12.921 1.00 91.81 87 ASP A O 1
ATOM 693 N N . LEU A 1 88 ? -12.023 3.523 -11.524 1.00 88.38 88 LEU A N 1
ATOM 694 C CA . LEU A 1 88 ? -13.115 3.248 -12.445 1.00 88.38 88 LEU A CA 1
ATOM 695 C C . LEU A 1 88 ? -14.420 3.775 -11.847 1.00 88.38 88 LEU A C 1
ATOM 697 O O . LEU A 1 88 ? -14.581 3.895 -10.628 1.00 88.38 88 LEU A O 1
ATOM 701 N N . LYS A 1 89 ? -15.438 3.940 -12.701 1.00 84.69 89 LYS A N 1
ATOM 702 C CA . LYS A 1 89 ? -16.814 4.216 -12.248 1.00 84.69 89 LYS A CA 1
ATOM 703 C C . LYS A 1 89 ? -17.260 3.214 -11.167 1.00 84.69 89 LYS A C 1
ATOM 705 O O . LYS A 1 89 ? -17.837 3.600 -10.151 1.00 84.69 89 LYS A O 1
ATOM 710 N N . SER A 1 90 ? -16.899 1.937 -11.333 1.00 82.56 90 SER A N 1
ATOM 711 C CA . SER A 1 90 ? -17.273 0.844 -10.427 1.00 82.56 90 SER A CA 1
ATOM 712 C C . SER A 1 90 ? -16.411 0.690 -9.166 1.00 82.56 90 SER A C 1
ATOM 714 O O . SER A 1 90 ? -16.739 -0.154 -8.345 1.00 82.56 90 SER A O 1
ATOM 716 N N . GLY A 1 91 ? -15.331 1.456 -8.979 1.00 90.00 91 GLY A N 1
ATOM 717 C CA . GLY A 1 91 ? -14.374 1.236 -7.879 1.00 90.00 91 GLY A CA 1
ATOM 718 C C . GLY A 1 91 ? -12.940 1.568 -8.281 1.00 90.00 91 GLY A C 1
ATOM 719 O O . GLY A 1 91 ? -12.690 1.845 -9.447 1.00 90.00 91 GLY A O 1
ATOM 720 N N . ALA A 1 92 ? -12.016 1.528 -7.334 1.00 94.75 92 ALA A N 1
ATOM 721 C CA . ALA A 1 92 ? -10.586 1.638 -7.593 1.00 94.75 92 ALA A CA 1
ATOM 722 C C . ALA A 1 92 ? -9.975 0.259 -7.844 1.00 94.75 92 ALA A C 1
ATOM 724 O O . ALA A 1 92 ? -10.430 -0.730 -7.272 1.00 94.75 92 ALA A O 1
ATOM 725 N N . ILE A 1 93 ? -8.960 0.183 -8.699 1.00 96.38 93 ILE A N 1
ATOM 726 C CA . ILE A 1 93 ? -8.241 -1.062 -8.967 1.00 96.38 93 ILE A CA 1
ATOM 727 C C . ILE A 1 93 ? -6.973 -1.103 -8.127 1.00 96.38 93 ILE A C 1
ATOM 729 O O . ILE A 1 93 ? -6.091 -0.263 -8.295 1.00 96.38 93 ILE A O 1
ATOM 733 N N . PHE A 1 94 ? -6.907 -2.104 -7.259 1.00 96.44 94 PHE A N 1
ATOM 734 C CA . PHE A 1 94 ? -5.758 -2.424 -6.425 1.00 96.44 94 PHE A CA 1
ATOM 735 C C . PHE A 1 94 ? -5.177 -3.762 -6.875 1.00 96.44 94 PHE A C 1
ATOM 737 O O . PHE A 1 94 ? -5.928 -4.673 -7.222 1.00 96.44 94 PHE A O 1
ATOM 744 N N . LEU A 1 95 ? -3.858 -3.888 -6.882 1.00 96.00 95 LEU A N 1
ATOM 745 C CA . LEU A 1 95 ? -3.162 -5.160 -7.040 1.00 96.00 95 LEU A CA 1
ATOM 746 C C . LEU A 1 95 ? -2.303 -5.392 -5.800 1.00 96.00 95 LEU A C 1
ATOM 748 O O . LEU A 1 95 ? -1.844 -4.427 -5.188 1.00 96.00 95 LEU A O 1
ATOM 752 N N . ASN A 1 9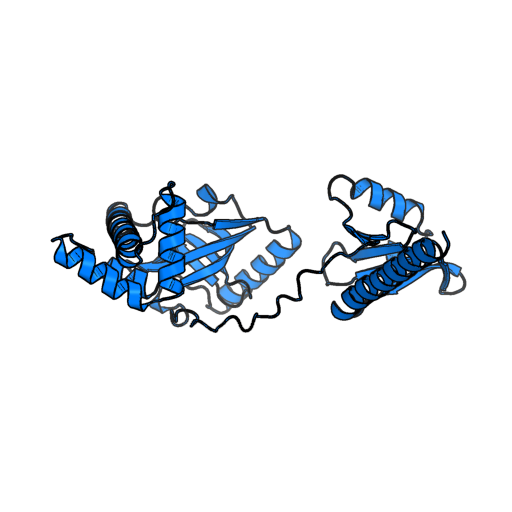6 ? -2.078 -6.652 -5.436 1.00 92.50 96 ASN A N 1
ATOM 753 C CA . ASN A 1 96 ? -0.976 -6.957 -4.525 1.00 92.50 96 ASN A CA 1
ATOM 754 C C . ASN A 1 96 ? 0.367 -6.600 -5.183 1.00 92.50 96 ASN A C 1
ATOM 756 O O . ASN A 1 96 ? 0.449 -6.455 -6.407 1.00 92.50 96 ASN A O 1
ATOM 760 N N . GLN A 1 97 ? 1.413 -6.463 -4.376 1.00 89.88 97 GLN A N 1
ATOM 761 C CA . GLN A 1 97 ? 2.741 -6.040 -4.825 1.00 89.88 97 GLN A CA 1
ATOM 762 C C . GLN A 1 97 ? 3.321 -6.959 -5.912 1.00 89.88 97 GLN A C 1
ATOM 764 O O . GLN A 1 97 ? 3.931 -6.489 -6.869 1.00 89.88 97 GLN A O 1
ATOM 769 N N . GLU A 1 98 ? 3.032 -8.261 -5.850 1.00 90.25 98 GLU A N 1
ATOM 770 C CA . GLU A 1 98 ? 3.467 -9.233 -6.857 1.00 90.25 98 GLU A CA 1
ATOM 771 C C . GLU A 1 98 ? 2.675 -9.117 -8.174 1.00 90.25 98 GLU A C 1
ATOM 773 O O . GLU A 1 98 ? 3.081 -9.641 -9.214 1.00 90.25 98 GLU A O 1
ATOM 778 N N . GLY A 1 99 ? 1.530 -8.428 -8.171 1.00 91.25 99 GLY A N 1
ATOM 779 C CA . GLY A 1 99 ? 0.642 -8.316 -9.325 1.00 91.25 99 GLY A CA 1
ATOM 780 C C . GLY A 1 99 ? 0.029 -9.656 -9.738 1.00 91.25 99 GLY A C 1
ATOM 781 O O . GLY A 1 99 ? -0.184 -9.887 -10.929 1.00 91.25 99 GLY A O 1
ATOM 782 N N . THR A 1 100 ? -0.221 -10.544 -8.774 1.00 91.50 100 THR A N 1
ATOM 783 C CA . THR A 1 100 ? -0.831 -11.863 -8.992 1.00 91.50 100 THR A CA 1
ATOM 784 C C . THR A 1 100 ? -2.333 -11.868 -8.732 1.00 91.50 100 THR A C 1
ATOM 786 O O . THR A 1 100 ? -3.023 -12.736 -9.253 1.00 91.50 100 THR A O 1
ATOM 789 N N . GLU A 1 101 ? -2.865 -10.895 -7.995 1.00 93.31 101 GLU A N 1
ATOM 790 C CA . GLU A 1 101 ? -4.295 -10.742 -7.730 1.00 93.31 101 GLU A CA 1
ATOM 791 C C . GLU A 1 101 ? -4.720 -9.284 -7.912 1.00 93.31 101 GLU A C 1
ATOM 793 O O . GLU A 1 101 ? -3.996 -8.357 -7.543 1.00 93.31 101 GLU A O 1
ATOM 798 N N . ALA A 1 102 ? -5.913 -9.071 -8.475 1.00 95.62 102 ALA A N 1
ATOM 799 C CA . ALA A 1 102 ? -6.474 -7.740 -8.673 1.00 95.62 102 ALA A CA 1
ATOM 800 C C . ALA A 1 102 ? -7.821 -7.601 -7.963 1.00 95.62 102 ALA A C 1
ATOM 802 O O . ALA A 1 102 ? -8.683 -8.474 -8.034 1.00 95.62 102 ALA A O 1
ATOM 803 N N . TYR A 1 103 ? -8.039 -6.448 -7.343 1.00 96.06 103 TYR A N 1
ATOM 804 C CA . TYR A 1 103 ? -9.200 -6.145 -6.523 1.00 96.06 103 TYR A CA 1
ATOM 805 C C . TYR A 1 103 ? -9.869 -4.869 -7.028 1.00 96.06 103 TYR A C 1
ATOM 807 O O . TYR A 1 103 ? -9.226 -3.848 -7.259 1.00 96.06 103 TYR A O 1
ATOM 815 N N . SER A 1 104 ? -11.187 -4.922 -7.197 1.00 95.69 104 SER A N 1
ATOM 816 C CA . SER A 1 104 ? -12.028 -3.750 -7.419 1.00 95.69 104 SER A CA 1
ATOM 817 C C . SER A 1 104 ? -12.587 -3.306 -6.077 1.00 95.69 104 SER A C 1
ATOM 819 O O . SER A 1 104 ? -13.516 -3.914 -5.546 1.00 95.69 104 SER A O 1
ATOM 821 N N . VAL A 1 105 ? -12.031 -2.223 -5.560 1.00 95.50 105 VAL A N 1
ATOM 822 C CA . VAL A 1 105 ? -12.229 -1.745 -4.197 1.00 95.50 105 VAL A CA 1
ATOM 823 C C . VAL A 1 105 ? -13.166 -0.538 -4.180 1.00 95.50 105 VAL A C 1
ATOM 825 O O . VAL A 1 105 ? -13.152 0.296 -5.090 1.00 95.50 105 VAL A O 1
ATOM 828 N N . VAL A 1 106 ? -13.997 -0.426 -3.148 1.00 95.94 106 VAL A N 1
ATOM 829 C CA . VAL A 1 106 ? -14.805 0.769 -2.886 1.00 95.94 106 VAL A CA 1
ATOM 830 C C . VAL A 1 106 ? -14.145 1.636 -1.821 1.00 95.94 106 VAL A C 1
ATOM 832 O O . VAL A 1 106 ? -13.595 1.127 -0.848 1.00 95.94 106 VAL A O 1
ATOM 835 N N . GLY A 1 107 ? -14.200 2.952 -2.012 1.00 94.19 107 GLY A N 1
ATOM 836 C CA . GLY A 1 107 ? -13.783 3.908 -0.986 1.00 94.19 107 GLY A CA 1
ATOM 837 C C . GLY A 1 107 ? -14.881 4.128 0.057 1.00 94.19 107 GLY A C 1
ATOM 838 O O . GLY A 1 107 ? -16.062 3.931 -0.239 1.00 94.19 107 GLY A O 1
ATOM 839 N N . LEU A 1 108 ? -14.497 4.559 1.260 1.00 92.94 108 LEU A N 1
ATOM 840 C CA . LEU A 1 108 ? -15.428 4.900 2.343 1.00 92.94 108 LEU A CA 1
ATOM 841 C C . LEU A 1 108 ? -16.290 6.120 1.996 1.00 92.94 108 LEU A C 1
ATOM 843 O O . LEU A 1 108 ? -17.482 5.992 1.732 1.00 92.94 108 LEU A O 1
ATOM 847 N N . THR A 1 109 ? -15.674 7.300 1.983 1.00 92.25 109 THR A N 1
ATOM 848 C CA . THR A 1 109 ? -16.330 8.601 1.755 1.00 92.25 109 THR A CA 1
ATOM 849 C C . THR A 1 109 ? -15.797 9.313 0.518 1.00 92.25 109 THR A C 1
ATOM 851 O O . THR A 1 109 ? -16.463 10.181 -0.040 1.00 92.25 109 THR A O 1
ATOM 854 N N . GLN A 1 110 ? -14.604 8.929 0.072 1.00 90.81 110 GLN A N 1
ATOM 855 C CA . GLN A 1 110 ? -13.917 9.463 -1.093 1.00 90.81 110 GLN A CA 1
ATOM 856 C C . GLN A 1 110 ? -13.288 8.314 -1.872 1.00 90.81 110 GLN A C 1
ATOM 858 O O . GLN A 1 110 ? -13.067 7.223 -1.339 1.00 90.81 110 GLN A O 1
ATOM 863 N N . LEU A 1 111 ? -13.035 8.550 -3.156 1.00 91.00 111 LEU A N 1
ATOM 864 C CA . LEU A 1 111 ? -12.306 7.588 -3.962 1.00 91.00 111 LEU A CA 1
ATOM 865 C C . LEU A 1 111 ? -10.828 7.596 -3.550 1.00 91.00 111 LEU A C 1
ATOM 867 O O . LEU A 1 111 ? -10.322 8.662 -3.195 1.00 91.00 111 LEU A O 1
ATOM 871 N N . PRO A 1 112 ? -10.122 6.457 -3.635 1.00 91.19 112 PRO A N 1
ATOM 872 C CA . PRO A 1 112 ? -8.688 6.411 -3.380 1.00 91.19 112 PRO A CA 1
ATOM 873 C C . PRO A 1 112 ? -7.903 7.476 -4.148 1.00 91.19 112 PRO A C 1
ATOM 875 O O . PRO A 1 112 ? -7.089 8.156 -3.527 1.00 91.19 112 PRO A O 1
ATOM 878 N N . SER A 1 113 ? -8.202 7.721 -5.433 1.00 90.38 113 SER A N 1
ATOM 879 C CA . SER A 1 113 ? -7.452 8.718 -6.210 1.00 90.38 113 SER A CA 1
ATOM 880 C C . SER A 1 113 ? -7.603 10.154 -5.700 1.00 90.38 113 SER A C 1
ATOM 882 O O . SER A 1 113 ? -6.675 10.951 -5.806 1.00 90.38 113 SER A O 1
ATOM 884 N N . ALA A 1 114 ? -8.735 10.479 -5.069 1.00 89.94 114 ALA A N 1
ATOM 885 C CA . ALA A 1 114 ? -8.949 11.785 -4.448 1.00 89.94 114 ALA A CA 1
ATOM 886 C C . ALA A 1 114 ? -8.087 11.987 -3.188 1.00 89.94 114 ALA A C 1
ATOM 888 O O . ALA A 1 114 ? -7.914 13.119 -2.745 1.00 89.94 114 ALA A O 1
ATOM 889 N N . ILE A 1 115 ? -7.563 10.902 -2.607 1.00 88.69 115 ILE A N 1
ATOM 890 C CA . ILE A 1 115 ? -6.737 10.922 -1.396 1.00 88.69 115 ILE A CA 1
ATOM 891 C C . ILE A 1 115 ? -5.248 10.827 -1.742 1.00 88.69 115 ILE A C 1
ATOM 893 O O . ILE A 1 115 ? -4.440 11.522 -1.123 1.00 88.69 115 ILE A O 1
ATOM 897 N N . ILE A 1 116 ? -4.875 9.945 -2.678 1.00 88.00 116 ILE A N 1
ATOM 898 C CA . ILE A 1 116 ? -3.468 9.616 -2.976 1.00 88.00 116 ILE A CA 1
ATOM 899 C C . ILE A 1 116 ? -2.944 10.196 -4.293 1.00 88.00 116 ILE A C 1
ATOM 901 O O . ILE A 1 116 ? -1.732 10.265 -4.451 1.00 88.00 116 ILE A O 1
ATOM 905 N N . GLY A 1 117 ? -3.818 10.635 -5.201 1.00 82.56 117 GLY A N 1
ATOM 906 C CA . GLY A 1 117 ? -3.457 11.066 -6.553 1.00 82.56 117 GLY A CA 1
ATOM 907 C C . GLY A 1 117 ? -4.031 10.155 -7.643 1.00 82.56 117 GLY A C 1
ATOM 908 O O . GLY A 1 117 ? -4.557 9.078 -7.378 1.00 82.56 117 GLY A O 1
ATOM 909 N N . ASP A 1 118 ? -3.955 10.607 -8.894 1.00 77.19 118 ASP A N 1
ATOM 910 C CA . ASP A 1 118 ? -4.801 10.095 -9.982 1.00 77.19 118 ASP A CA 1
ATOM 911 C C . ASP A 1 118 ? -4.552 8.613 -10.345 1.00 77.19 118 ASP A C 1
ATOM 913 O O . ASP A 1 118 ? -5.496 7.831 -10.500 1.00 77.19 118 ASP A O 1
ATOM 917 N N . ARG A 1 119 ? -3.286 8.182 -10.459 1.00 83.25 119 ARG A N 1
ATOM 918 C CA . ARG A 1 119 ? -2.936 6.791 -10.799 1.00 83.25 119 ARG A CA 1
ATOM 919 C C . ARG A 1 119 ? -1.506 6.417 -10.436 1.00 83.25 119 ARG A C 1
ATOM 921 O O . ARG A 1 119 ? -0.621 7.265 -10.475 1.00 83.25 119 ARG A O 1
ATOM 928 N N . GLY A 1 120 ? -1.293 5.116 -10.250 1.00 87.56 120 GLY A N 1
ATOM 929 C CA . GLY A 1 120 ? 0.034 4.514 -10.205 1.00 87.56 120 GLY A CA 1
ATOM 930 C C . GLY A 1 120 ? 0.767 4.845 -8.925 1.00 87.56 120 GLY A C 1
ATOM 931 O O . GLY A 1 120 ? 1.809 5.482 -8.968 1.00 87.56 120 GLY A O 1
ATOM 932 N N . PHE A 1 121 ? 0.223 4.396 -7.802 1.00 94.19 121 PHE A N 1
ATOM 933 C CA . PHE A 1 121 ? 0.871 4.539 -6.507 1.00 94.19 121 PHE A CA 1
ATOM 934 C C . PHE A 1 121 ? 1.026 3.178 -5.845 1.00 94.19 121 PHE A C 1
ATOM 936 O O . PHE A 1 121 ? 0.078 2.396 -5.817 1.00 94.19 121 PHE A O 1
ATOM 943 N N . LEU A 1 122 ? 2.197 2.917 -5.274 1.00 94.50 122 LEU A N 1
ATOM 944 C CA . LEU A 1 122 ? 2.354 1.902 -4.242 1.00 94.50 122 LEU A CA 1
ATOM 945 C C . LEU A 1 122 ? 1.952 2.532 -2.910 1.00 94.50 122 LEU A C 1
ATOM 947 O O . LEU A 1 122 ? 2.472 3.591 -2.549 1.00 94.50 122 LEU A O 1
ATOM 951 N N . VAL A 1 123 ? 0.993 1.923 -2.214 1.00 94.44 123 VAL A N 1
ATOM 952 C CA . VAL A 1 123 ? 0.448 2.462 -0.968 1.00 94.44 123 VAL A CA 1
ATOM 953 C C . VAL A 1 123 ? 0.246 1.408 0.107 1.00 94.44 123 VAL A C 1
ATOM 955 O O . VAL A 1 123 ? -0.276 0.331 -0.163 1.00 94.44 123 VAL A O 1
ATOM 958 N N . GLU A 1 124 ? 0.545 1.761 1.357 1.00 94.12 124 GLU A N 1
ATOM 959 C CA . GLU A 1 124 ? 0.140 0.954 2.513 1.00 94.12 124 GLU A CA 1
ATOM 960 C C . GLU A 1 124 ? -1.280 1.348 2.951 1.00 94.12 124 GLU A C 1
ATOM 962 O O . GLU A 1 124 ? -1.520 2.456 3.451 1.00 94.12 124 GLU A O 1
ATOM 967 N N . THR A 1 125 ? -2.239 0.440 2.777 1.00 95.56 125 THR A N 1
ATOM 968 C CA . THR A 1 125 ? -3.634 0.623 3.202 1.00 95.56 125 THR A CA 1
ATOM 969 C C . THR A 1 125 ? -4.261 -0.714 3.576 1.00 95.56 125 THR A C 1
ATOM 971 O O . THR A 1 125 ? -3.683 -1.775 3.327 1.00 95.56 125 THR A O 1
ATOM 974 N N . ALA A 1 126 ? -5.441 -0.679 4.193 1.00 94.75 126 ALA A N 1
ATOM 975 C CA . ALA A 1 126 ? -6.154 -1.896 4.515 1.00 94.75 126 ALA A CA 1
ATOM 976 C C . ALA A 1 126 ? -7.382 -2.113 3.645 1.00 94.75 126 ALA A C 1
ATOM 978 O O . ALA A 1 126 ? -8.211 -1.217 3.452 1.00 94.75 126 ALA A O 1
ATOM 979 N N . LEU A 1 127 ? -7.496 -3.353 3.174 1.00 95.56 127 LEU A N 1
ATOM 980 C CA . LEU A 1 127 ? -8.673 -3.867 2.499 1.00 95.56 127 LEU A CA 1
ATOM 981 C C . LEU A 1 127 ? -9.420 -4.814 3.435 1.00 95.56 127 LEU A C 1
ATOM 983 O O . LEU A 1 127 ? -8.808 -5.594 4.165 1.00 95.56 127 LEU A O 1
ATOM 987 N N . CYS A 1 128 ? -10.746 -4.744 3.435 1.00 94.56 128 CYS A N 1
ATOM 988 C CA . CYS A 1 128 ? -11.576 -5.669 4.199 1.00 94.56 128 CYS A CA 1
ATOM 989 C C . CYS A 1 128 ? -12.924 -5.915 3.510 1.00 94.56 128 CYS A C 1
ATOM 991 O O . CYS A 1 128 ? -13.404 -5.072 2.745 1.00 94.56 128 CYS A O 1
ATOM 993 N N . PRO A 1 129 ? -13.560 -7.063 3.759 1.00 95.50 129 PRO A N 1
ATOM 994 C CA . PRO A 1 129 ? -14.902 -7.326 3.273 1.00 95.50 129 PRO A CA 1
ATOM 995 C C . PRO A 1 129 ? -15.952 -6.661 4.170 1.00 95.50 129 PRO A C 1
ATOM 997 O O . PRO A 1 129 ? -15.992 -6.892 5.374 1.00 95.50 129 PRO A O 1
ATOM 1000 N N . PHE A 1 130 ? -16.829 -5.852 3.579 1.00 96.25 130 PHE A N 1
ATOM 1001 C CA . PHE A 1 130 ? -17.915 -5.183 4.300 1.00 96.25 130 PHE A CA 1
ATOM 1002 C C . PHE A 1 130 ? -19.088 -4.884 3.363 1.00 96.25 130 PHE A C 1
ATOM 1004 O O . PHE A 1 130 ? -18.870 -4.467 2.220 1.00 96.25 130 PHE A O 1
ATOM 1011 N N . ALA A 1 131 ? -20.330 -5.116 3.806 1.00 94.81 131 ALA A N 1
ATOM 1012 C CA . ALA A 1 131 ? -21.542 -4.886 3.013 1.00 94.81 131 ALA A CA 1
ATOM 1013 C C . ALA A 1 131 ? -21.491 -5.528 1.603 1.00 94.81 131 ALA A C 1
ATOM 1015 O O . ALA A 1 131 ? -21.861 -4.919 0.594 1.00 94.81 131 ALA A O 1
ATOM 1016 N N . GLY A 1 132 ? -20.950 -6.751 1.511 1.00 93.38 132 GLY A N 1
ATOM 1017 C CA . GLY A 1 132 ? -20.795 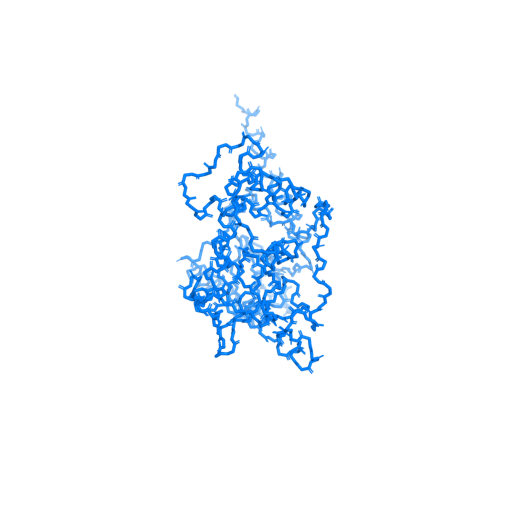-7.503 0.256 1.00 93.38 132 GLY A CA 1
ATOM 1018 C C . GLY A 1 132 ? -19.773 -6.924 -0.736 1.00 93.38 132 GLY A C 1
ATOM 1019 O O . GLY A 1 132 ? -19.707 -7.377 -1.883 1.00 93.38 132 GLY A O 1
ATOM 1020 N N . LYS A 1 133 ? -18.981 -5.934 -0.317 1.00 95.31 133 LYS A N 1
ATOM 1021 C CA . LYS A 1 133 ? -17.974 -5.234 -1.122 1.00 95.31 133 LYS A CA 1
ATOM 1022 C C . LYS A 1 133 ? -16.585 -5.415 -0.523 1.00 95.31 133 LYS A C 1
ATOM 1024 O O . LYS A 1 133 ? -16.435 -5.801 0.632 1.00 95.31 133 LYS A O 1
ATOM 1029 N N . ILE A 1 134 ? -15.575 -5.118 -1.331 1.00 95.81 134 ILE A N 1
ATOM 1030 C CA . ILE A 1 134 ? -14.189 -4.995 -0.885 1.00 95.81 134 ILE A CA 1
ATOM 1031 C C . ILE A 1 134 ? -13.950 -3.523 -0.569 1.00 95.81 134 ILE A C 1
ATOM 1033 O O . ILE A 1 134 ? -13.978 -2.694 -1.476 1.00 95.81 134 ILE A O 1
ATOM 1037 N N . LEU A 1 135 ? -13.779 -3.195 0.703 1.00 96.12 135 LEU A N 1
ATOM 1038 C CA . LEU A 1 135 ? -13.667 -1.835 1.213 1.00 96.12 135 LEU A CA 1
ATOM 1039 C C . LEU A 1 135 ? -12.202 -1.460 1.441 1.00 96.12 135 LEU A C 1
ATOM 1041 O O . LEU A 1 135 ? -11.478 -2.214 2.082 1.00 96.12 135 LEU A O 1
ATOM 1045 N N . CYS A 1 136 ? -11.802 -0.277 0.975 1.00 95.62 136 CYS A N 1
ATOM 1046 C CA . CYS A 1 136 ? -10.604 0.415 1.447 1.00 95.62 136 CYS A CA 1
ATOM 1047 C C . CYS A 1 136 ? -10.967 1.244 2.679 1.00 95.62 136 CYS A C 1
ATOM 1049 O O . CYS A 1 136 ? -11.915 2.034 2.640 1.00 95.62 136 CYS A O 1
ATOM 1051 N N . ASP A 1 137 ? -10.190 1.099 3.748 1.00 93.12 137 ASP A N 1
ATOM 1052 C CA . ASP A 1 137 ? -10.425 1.794 5.016 1.00 93.12 137 ASP A CA 1
ATOM 1053 C C . ASP A 1 137 ? -10.098 3.302 4.990 1.00 93.12 137 ASP A C 1
ATOM 1055 O O . ASP A 1 137 ? -10.265 3.990 5.996 1.00 93.12 137 ASP A O 1
ATOM 1059 N N . GLY A 1 138 ? -9.655 3.828 3.842 1.00 91.69 138 GLY A N 1
ATOM 1060 C CA . GLY A 1 138 ? -9.411 5.252 3.616 1.00 91.69 138 GLY A CA 1
ATOM 1061 C C . GLY A 1 138 ? -8.163 5.806 4.306 1.00 91.69 138 GLY A C 1
ATOM 1062 O O . GLY A 1 138 ? -7.931 7.013 4.246 1.00 91.69 138 GLY A O 1
ATOM 1063 N N . ILE A 1 139 ? -7.349 4.958 4.942 1.00 92.81 139 ILE A N 1
ATOM 1064 C CA . ILE A 1 139 ? -6.128 5.363 5.641 1.00 92.81 139 ILE A CA 1
ATOM 1065 C C . ILE A 1 139 ? -4.917 4.890 4.834 1.00 92.81 139 ILE A C 1
ATOM 1067 O O . ILE A 1 139 ? -4.734 3.689 4.609 1.00 92.81 139 ILE A O 1
ATOM 1071 N N . PHE A 1 140 ? -4.061 5.836 4.443 1.00 92.06 140 PHE A N 1
ATOM 1072 C CA . PHE A 1 140 ? -2.858 5.597 3.638 1.00 92.06 140 PHE A CA 1
ATOM 1073 C C . PHE A 1 140 ? -1.633 6.173 4.354 1.00 92.06 140 PHE A C 1
ATOM 1075 O O . PHE A 1 140 ? -1.647 7.364 4.674 1.00 92.06 140 PHE A O 1
ATOM 1082 N N . VAL A 1 141 ? -0.603 5.355 4.597 1.00 85.88 141 VAL A N 1
ATOM 1083 C CA . VAL A 1 141 ? 0.558 5.720 5.444 1.00 85.88 141 VAL A CA 1
ATOM 1084 C C . VAL A 1 141 ? 1.844 5.923 4.637 1.00 85.88 141 VAL A C 1
ATOM 1086 O O . VAL A 1 141 ? 2.523 6.923 4.839 1.00 85.88 141 VAL A O 1
ATOM 1089 N N . ALA A 1 142 ? 2.143 5.038 3.687 1.00 74.00 142 ALA A N 1
ATOM 1090 C CA . ALA A 1 142 ? 3.254 5.175 2.744 1.00 74.00 142 ALA A CA 1
ATOM 1091 C C . ALA A 1 142 ? 2.694 5.326 1.327 1.00 74.00 142 ALA A C 1
ATOM 1093 O O . ALA A 1 142 ? 1.685 4.691 1.010 1.00 74.00 142 ALA A O 1
ATOM 1094 N N . ARG A 1 143 ? 3.284 6.207 0.510 1.00 84.81 143 ARG A N 1
ATOM 1095 C CA . ARG A 1 143 ? 2.847 6.472 -0.869 1.00 84.81 143 ARG A CA 1
ATOM 1096 C C . ARG A 1 143 ? 4.063 6.723 -1.749 1.00 84.81 143 ARG A C 1
ATOM 1098 O O . ARG A 1 143 ? 4.759 7.712 -1.544 1.00 84.81 143 ARG A O 1
ATOM 1105 N N . ILE A 1 144 ? 4.279 5.863 -2.735 1.00 90.12 144 ILE A N 1
ATOM 1106 C CA . ILE A 1 144 ? 5.330 6.023 -3.742 1.00 90.12 144 ILE A CA 1
ATOM 1107 C C . ILE A 1 144 ? 4.651 6.102 -5.102 1.00 90.12 144 ILE A C 1
ATOM 1109 O O . ILE A 1 144 ? 3.899 5.199 -5.470 1.00 90.12 144 ILE A O 1
ATOM 1113 N N . GLN A 1 145 ? 4.883 7.187 -5.841 1.00 92.19 145 GLN A N 1
ATOM 1114 C CA . GLN A 1 145 ? 4.393 7.289 -7.210 1.00 92.19 145 GLN A CA 1
ATOM 1115 C C . GLN A 1 145 ? 5.241 6.398 -8.116 1.00 92.19 145 GLN A C 1
ATOM 1117 O O . GLN A 1 145 ? 6.463 6.499 -8.147 1.00 92.19 145 GLN A O 1
ATOM 1122 N N . LEU A 1 146 ? 4.582 5.525 -8.864 1.00 89.94 146 LEU A N 1
ATOM 1123 C CA . LEU A 1 146 ? 5.232 4.630 -9.804 1.00 89.94 146 LEU A CA 1
ATOM 1124 C C . LEU A 1 146 ? 5.611 5.395 -11.072 1.00 89.94 146 LEU A C 1
ATOM 1126 O O . LEU A 1 146 ? 4.781 6.085 -11.673 1.00 89.94 146 LEU A O 1
ATOM 1130 N N . GLY A 1 147 ? 6.852 5.201 -11.519 1.00 90.50 147 GLY A N 1
ATOM 1131 C CA . GLY A 1 147 ? 7.292 5.625 -12.842 1.00 90.50 147 GLY A CA 1
ATOM 1132 C C . GLY A 1 147 ? 6.458 4.977 -13.953 1.00 90.50 147 GLY A C 1
ATOM 1133 O O . GLY A 1 147 ? 5.825 3.930 -13.773 1.00 90.50 147 GLY A O 1
ATOM 1134 N N . GLN A 1 148 ? 6.454 5.595 -15.135 1.00 86.81 148 GLN A N 1
ATOM 1135 C CA . GLN A 1 148 ? 5.589 5.173 -16.240 1.00 86.81 148 GLN A CA 1
ATOM 1136 C C . GLN A 1 148 ? 5.842 3.720 -16.685 1.00 86.81 148 GLN A C 1
ATOM 1138 O O . GLN A 1 148 ? 4.880 3.024 -17.017 1.00 86.81 148 GLN A O 1
ATOM 1143 N N . GLY A 1 149 ? 7.098 3.258 -16.677 1.00 90.06 149 GLY A N 1
ATOM 1144 C CA . GLY A 1 149 ? 7.475 1.878 -17.012 1.00 90.06 149 GLY A CA 1
ATOM 1145 C C . GLY A 1 149 ? 6.860 0.857 -16.052 1.00 90.06 149 GLY A C 1
ATOM 1146 O O . GLY A 1 149 ? 6.067 0.008 -16.469 1.00 90.06 149 GLY A O 1
ATOM 1147 N N . ILE A 1 150 ? 7.113 1.022 -14.750 1.00 91.56 150 ILE A N 1
ATOM 1148 C CA . ILE A 1 150 ? 6.566 0.161 -13.688 1.00 91.56 150 ILE A CA 1
ATOM 1149 C C . ILE A 1 150 ? 5.032 0.162 -13.722 1.00 91.56 150 ILE A C 1
ATOM 1151 O O . ILE A 1 150 ? 4.397 -0.896 -13.705 1.00 91.56 150 ILE A O 1
ATOM 1155 N N . TRP A 1 151 ? 4.409 1.337 -13.853 1.00 92.38 151 TRP A N 1
ATOM 1156 C CA . TRP A 1 151 ? 2.954 1.435 -13.965 1.00 92.38 151 TRP A CA 1
ATOM 1157 C C . TRP A 1 151 ? 2.404 0.668 -15.179 1.00 92.38 151 TRP A C 1
ATOM 1159 O O . TRP A 1 151 ? 1.401 -0.038 -15.051 1.00 92.38 151 TRP A O 1
ATOM 1169 N N . ARG A 1 152 ? 3.051 0.762 -16.353 1.00 89.88 152 ARG A N 1
ATOM 1170 C CA . ARG A 1 152 ? 2.653 -0.005 -17.549 1.00 89.88 152 ARG A CA 1
ATOM 1171 C C . ARG A 1 152 ? 2.768 -1.508 -17.306 1.00 89.88 152 ARG A C 1
ATOM 1173 O O . ARG A 1 152 ? 1.857 -2.233 -17.699 1.00 89.88 152 ARG A O 1
ATOM 1180 N N . SER A 1 153 ? 3.820 -1.964 -16.627 1.00 92.81 153 SER A N 1
ATOM 1181 C CA . SER A 1 153 ? 3.993 -3.375 -16.255 1.00 92.81 153 SER A CA 1
ATOM 1182 C C . SER A 1 153 ? 2.823 -3.876 -15.398 1.00 92.81 153 SER A C 1
ATOM 1184 O O . SER A 1 153 ? 2.156 -4.851 -15.760 1.00 92.81 153 SER A O 1
ATOM 1186 N N . PHE A 1 154 ? 2.460 -3.147 -14.336 1.00 95.25 154 PHE A N 1
ATOM 1187 C CA . PHE A 1 154 ? 1.281 -3.476 -13.525 1.00 95.25 154 PHE A CA 1
ATOM 1188 C C . PHE A 1 154 ? -0.032 -3.378 -14.306 1.00 95.25 154 PHE A C 1
ATOM 1190 O O . PHE A 1 154 ? -0.932 -4.195 -14.103 1.00 95.25 154 PHE A O 1
ATOM 1197 N N . HIS A 1 155 ? -0.156 -2.424 -15.230 1.00 92.88 155 HIS A N 1
ATOM 1198 C CA . HIS A 1 155 ? -1.333 -2.321 -16.086 1.00 92.88 155 HIS A CA 1
ATOM 1199 C C . HIS A 1 155 ? -1.479 -3.545 -17.001 1.00 92.88 155 HIS A C 1
ATOM 1201 O O . HIS A 1 155 ? -2.583 -4.072 -17.148 1.00 92.88 155 HIS A O 1
ATOM 1207 N N . THR A 1 156 ? -0.381 -4.035 -17.577 1.00 93.06 156 THR A N 1
ATOM 1208 C CA . THR A 1 156 ? -0.361 -5.268 -18.374 1.00 93.06 156 THR A CA 1
ATOM 1209 C C . THR A 1 156 ? -0.741 -6.477 -17.521 1.00 93.06 156 THR A C 1
ATOM 1211 O O . THR A 1 156 ? -1.635 -7.229 -17.911 1.00 93.06 156 THR A O 1
ATOM 1214 N N . ARG A 1 157 ? -0.165 -6.621 -16.315 1.00 94.56 157 ARG A N 1
ATOM 1215 C CA . ARG A 1 157 ? -0.550 -7.684 -15.364 1.00 94.56 157 ARG A CA 1
ATOM 1216 C C . ARG A 1 157 ? -2.040 -7.625 -15.029 1.00 94.56 157 ARG A C 1
ATOM 1218 O O . ARG A 1 157 ? -2.726 -8.639 -15.110 1.00 94.56 157 ARG A O 1
ATOM 1225 N N . TYR A 1 158 ? -2.575 -6.436 -14.755 1.00 95.56 158 TYR A N 1
ATOM 1226 C CA . TYR A 1 158 ? -4.006 -6.228 -14.527 1.00 95.56 158 TYR A CA 1
ATOM 1227 C C . TYR A 1 158 ? -4.876 -6.720 -15.691 1.00 95.56 158 TYR A C 1
ATOM 1229 O O . TYR A 1 158 ? -5.895 -7.373 -15.458 1.00 95.56 158 TYR A O 1
ATOM 1237 N N . LEU A 1 159 ? -4.507 -6.411 -16.939 1.00 93.06 159 LEU A N 1
ATOM 1238 C CA . LEU A 1 159 ? -5.269 -6.862 -18.106 1.00 93.06 159 LEU A CA 1
ATOM 1239 C C . LEU A 1 159 ? -5.275 -8.391 -18.210 1.00 93.06 159 LEU A C 1
ATOM 1241 O O . LEU A 1 159 ? -6.341 -8.971 -18.430 1.00 93.06 159 LEU A O 1
ATOM 1245 N N . SER A 1 160 ? -4.132 -9.035 -17.966 1.00 92.75 160 SER A N 1
ATOM 1246 C CA . SER A 1 160 ? -4.017 -10.496 -17.930 1.00 92.75 160 SER A CA 1
ATOM 1247 C C . SER A 1 160 ? -4.857 -11.115 -16.809 1.00 92.75 160 SER A C 1
ATOM 1249 O O . SER A 1 160 ? -5.616 -12.050 -17.056 1.00 92.75 160 SER A O 1
ATOM 1251 N N . LEU A 1 161 ? -4.811 -10.557 -15.594 1.00 93.62 161 LEU A N 1
ATOM 1252 C CA . LEU A 1 161 ? -5.629 -11.017 -14.463 1.00 93.62 161 LEU A CA 1
ATOM 1253 C C . LEU A 1 161 ? -7.123 -10.872 -14.742 1.00 93.62 161 LEU A C 1
ATOM 1255 O O . LEU A 1 161 ? -7.905 -11.778 -14.462 1.00 93.62 161 LEU A O 1
ATOM 1259 N N . LYS A 1 162 ? -7.529 -9.750 -15.343 1.00 92.62 162 LYS A N 1
ATOM 1260 C CA . LYS A 1 162 ? -8.917 -9.523 -15.744 1.00 92.62 162 LYS A CA 1
ATOM 1261 C C . LYS A 1 162 ? -9.374 -10.551 -16.781 1.00 92.62 162 LYS A C 1
ATOM 1263 O O . LYS A 1 162 ? -10.484 -11.061 -16.649 1.00 92.62 162 LYS A O 1
ATOM 1268 N N . ALA A 1 163 ? -8.550 -10.848 -17.787 1.00 90.25 163 ALA A N 1
ATOM 1269 C CA . ALA A 1 163 ? -8.852 -11.860 -18.799 1.00 90.25 163 ALA A CA 1
ATOM 1270 C C . ALA A 1 163 ? -8.951 -13.270 -18.190 1.00 90.25 163 ALA A C 1
ATOM 1272 O O . ALA A 1 163 ? -9.829 -14.039 -18.569 1.00 90.25 163 ALA A O 1
ATOM 1273 N N . ALA A 1 164 ? -8.119 -13.570 -17.191 1.00 91.75 164 ALA A N 1
ATOM 1274 C CA . ALA A 1 164 ? -8.129 -14.829 -16.449 1.00 91.75 164 ALA A CA 1
ATOM 1275 C C . ALA A 1 164 ? -9.240 -14.930 -15.380 1.00 91.75 164 ALA A C 1
ATOM 1277 O O . ALA A 1 164 ? -9.278 -15.901 -14.630 1.00 91.75 164 ALA A O 1
ATOM 1278 N N . GLY A 1 165 ? -10.121 -13.929 -15.252 1.00 91.38 165 GLY A N 1
ATOM 1279 C CA . GLY A 1 165 ? -11.179 -13.919 -14.234 1.00 91.38 165 GLY A CA 1
ATOM 1280 C C . GLY A 1 165 ? -10.694 -13.666 -12.799 1.00 91.38 165 GLY A C 1
ATOM 1281 O O . GLY A 1 165 ? -11.489 -13.750 -11.869 1.00 91.38 165 GLY A O 1
ATOM 1282 N N . ARG A 1 166 ? -9.425 -13.286 -12.608 1.00 91.06 166 ARG A N 1
ATOM 1283 C CA . ARG A 1 166 ? -8.783 -12.985 -11.310 1.00 91.06 166 ARG A CA 1
ATOM 1284 C C . ARG A 1 166 ? -8.893 -11.508 -10.913 1.00 91.06 166 ARG A C 1
ATOM 1286 O O . ARG A 1 166 ? -8.019 -10.948 -10.258 1.00 91.06 166 ARG A O 1
ATOM 1293 N N . LEU A 1 167 ? -9.963 -10.851 -11.365 1.00 93.94 167 LEU A N 1
ATOM 1294 C CA . LEU A 1 167 ? -10.347 -9.520 -10.904 1.00 93.94 167 LEU A CA 1
ATOM 1295 C C . LEU A 1 167 ? -11.517 -9.646 -9.929 1.00 93.94 167 LEU A C 1
ATOM 1297 O O . LEU A 1 167 ? -12.673 -9.815 -10.329 1.00 93.94 167 LEU A O 1
ATOM 1301 N N . HIS A 1 168 ? -11.219 -9.475 -8.650 1.00 94.44 168 HIS A N 1
ATOM 1302 C CA . HIS A 1 168 ? -12.151 -9.684 -7.554 1.00 94.44 168 HIS A CA 1
ATOM 1303 C C . HIS A 1 168 ? -12.968 -8.438 -7.288 1.00 94.44 168 HIS A C 1
ATOM 1305 O O . HIS A 1 168 ? -12.447 -7.395 -6.905 1.00 94.44 168 HIS A O 1
ATOM 1311 N N . ARG A 1 169 ? -14.279 -8.532 -7.497 1.00 93.19 169 ARG A N 1
ATOM 1312 C CA . ARG A 1 169 ? -15.219 -7.425 -7.237 1.00 93.19 169 ARG A CA 1
ATOM 1313 C C . ARG A 1 169 ? -16.016 -7.615 -5.957 1.00 93.19 169 ARG A C 1
ATOM 1315 O O . ARG A 1 169 ? -16.620 -6.667 -5.465 1.00 93.19 169 ARG A O 1
ATOM 1322 N N . LYS A 1 170 ? -16.063 -8.849 -5.462 1.00 92.44 170 LYS A N 1
ATOM 1323 C CA . LYS A 1 170 ? -16.795 -9.244 -4.266 1.00 92.44 170 LYS A CA 1
ATOM 1324 C C . LYS A 1 170 ? -15.857 -10.031 -3.359 1.00 92.44 170 LYS A C 1
ATOM 1326 O O . LYS A 1 170 ? -15.028 -10.780 -3.876 1.00 92.44 170 LYS A O 1
ATOM 1331 N N . PRO A 1 171 ? -16.036 -9.950 -2.035 1.00 90.38 171 PRO A N 1
ATOM 1332 C CA . PRO A 1 171 ? -15.272 -10.756 -1.093 1.00 90.38 171 PRO A CA 1
ATOM 1333 C C . PRO A 1 171 ? -15.269 -12.254 -1.400 1.00 90.38 171 PRO A C 1
ATOM 1335 O O . PRO A 1 171 ? -14.238 -12.888 -1.250 1.00 90.38 171 PRO A O 1
ATOM 1338 N N . ALA A 1 172 ? -16.399 -12.796 -1.865 1.00 87.44 172 ALA A N 1
ATOM 1339 C CA . ALA A 1 172 ? -16.569 -14.225 -2.127 1.00 87.44 172 ALA A CA 1
ATOM 1340 C C . ALA A 1 172 ? -15.776 -14.756 -3.334 1.00 87.44 172 ALA A C 1
ATOM 1342 O O . ALA A 1 172 ? -15.620 -15.964 -3.458 1.00 87.44 172 ALA A O 1
ATOM 1343 N N . THR A 1 173 ? -15.336 -13.882 -4.248 1.00 87.12 173 THR A N 1
ATOM 1344 C CA . THR A 1 173 ? -14.523 -14.293 -5.406 1.00 87.12 173 THR A CA 1
ATOM 1345 C C . THR A 1 173 ? -13.036 -14.133 -5.147 1.00 87.12 173 THR A C 1
ATOM 1347 O O . THR A 1 173 ? -12.246 -14.779 -5.824 1.00 87.12 173 THR A O 1
ATOM 1350 N N . ALA A 1 174 ? -12.672 -13.264 -4.199 1.00 84.31 174 ALA A N 1
ATOM 1351 C CA . ALA A 1 174 ? -11.291 -13.085 -3.794 1.00 84.31 174 ALA A CA 1
ATOM 1352 C C . ALA A 1 174 ? -10.730 -14.403 -3.249 1.00 84.31 174 ALA A C 1
ATOM 1354 O O . ALA A 1 174 ? -11.489 -15.170 -2.639 1.00 84.31 174 ALA A O 1
ATOM 1355 N N . PRO A 1 175 ? -9.419 -14.670 -3.424 1.00 80.06 175 PRO A N 1
ATOM 1356 C CA . PRO A 1 175 ? -8.762 -15.697 -2.631 1.00 80.06 175 PRO A CA 1
ATOM 1357 C C . PRO A 1 175 ? -9.103 -15.466 -1.155 1.00 80.06 175 PRO A C 1
ATOM 1359 O O . PRO A 1 175 ? -9.419 -14.327 -0.783 1.00 80.06 175 PRO A O 1
ATOM 1362 N N . PRO A 1 176 ? -9.096 -16.525 -0.324 1.00 66.69 176 PRO A N 1
ATOM 1363 C CA . PRO A 1 176 ? -9.442 -16.399 1.079 1.00 66.69 176 PRO A CA 1
ATOM 1364 C C . PRO A 1 176 ? -8.795 -15.141 1.649 1.00 66.69 176 PRO A C 1
ATOM 1366 O O . PRO A 1 176 ? -7.585 -14.972 1.494 1.00 66.69 176 PRO A O 1
ATOM 1369 N N . TRP A 1 177 ? -9.594 -14.278 2.293 1.00 63.00 177 TRP A N 1
ATOM 1370 C CA . TRP A 1 177 ? -9.129 -13.170 3.141 1.00 63.00 177 TRP A CA 1
ATOM 1371 C C . TRP A 1 177 ? -8.432 -13.757 4.371 1.00 63.00 177 TRP A C 1
ATOM 1373 O O . TRP A 1 177 ? -8.781 -13.502 5.522 1.00 63.00 177 TRP A O 1
ATOM 1383 N N . GLN A 1 178 ? -7.492 -14.660 4.130 1.00 51.94 178 GLN A N 1
ATOM 1384 C CA . GLN A 1 178 ? -6.495 -15.040 5.077 1.00 51.94 178 GLN A CA 1
ATOM 1385 C C . GLN A 1 178 ? -5.757 -13.740 5.295 1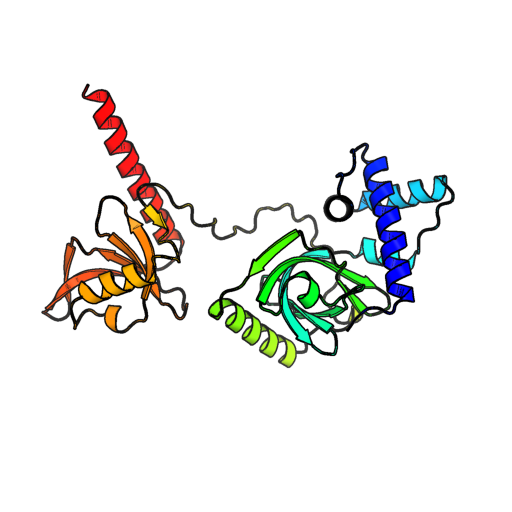.00 51.94 178 GLN A C 1
ATOM 1387 O O . GLN A 1 178 ? -5.140 -13.197 4.377 1.00 51.94 178 GLN A O 1
ATOM 1392 N N . ARG A 1 179 ? -5.842 -13.227 6.529 1.00 51.84 179 ARG A N 1
ATOM 1393 C CA . ARG A 1 179 ? -4.737 -12.434 7.048 1.00 51.84 179 ARG A CA 1
ATOM 1394 C C . ARG A 1 179 ? -3.516 -13.193 6.575 1.00 51.84 179 ARG A C 1
ATOM 1396 O O . ARG A 1 179 ? -3.396 -14.370 6.934 1.00 51.84 179 ARG A O 1
ATOM 1403 N N . ALA A 1 180 ? -2.685 -12.570 5.734 1.00 45.38 180 ALA A N 1
ATOM 1404 C CA . ALA A 1 180 ? -1.308 -13.007 5.651 1.00 45.38 180 ALA A CA 1
ATOM 1405 C C . ALA A 1 180 ? -0.965 -13.200 7.116 1.00 45.38 180 ALA A C 1
ATOM 1407 O O . ALA A 1 180 ? -1.155 -12.266 7.913 1.00 45.38 180 ALA A O 1
ATOM 1408 N N . ALA A 1 181 ? -0.714 -14.453 7.513 1.00 36.81 181 ALA A N 1
ATOM 1409 C CA . ALA A 1 181 ? -0.364 -14.704 8.887 1.00 36.81 181 ALA A CA 1
ATOM 1410 C C . ALA A 1 181 ? 0.709 -13.659 9.202 1.00 36.81 181 ALA A C 1
ATOM 1412 O O . ALA A 1 181 ? 1.417 -13.188 8.301 1.00 36.81 181 ALA A O 1
ATOM 1413 N N . ALA A 1 182 ? 0.908 -13.333 10.463 1.00 38.03 182 ALA A N 1
ATOM 1414 C CA . ALA A 1 182 ? 2.286 -13.092 10.812 1.00 38.03 182 ALA A CA 1
ATOM 1415 C C . ALA A 1 182 ? 3.060 -14.402 10.488 1.00 38.03 182 ALA A C 1
ATOM 1417 O O . ALA A 1 182 ? 3.474 -15.123 11.383 1.00 38.03 182 ALA A O 1
ATOM 1418 N N . GLN A 1 183 ? 3.287 -14.737 9.204 1.00 34.62 183 GLN A N 1
ATOM 1419 C CA . GLN A 1 183 ? 4.625 -14.729 8.674 1.00 34.62 183 GLN A CA 1
ATOM 1420 C C . GLN A 1 183 ? 5.268 -13.560 9.406 1.00 34.62 183 GLN A C 1
ATOM 1422 O O . GLN A 1 183 ? 5.121 -12.390 9.059 1.00 34.62 183 GLN A O 1
ATOM 1427 N N . SER A 1 184 ? 5.877 -13.899 10.549 1.00 34.22 184 SER A N 1
ATOM 1428 C CA . SER A 1 184 ? 7.239 -13.490 10.794 1.00 34.22 184 SER A CA 1
ATOM 1429 C C . SER A 1 184 ? 7.772 -13.063 9.443 1.00 34.22 184 SER A C 1
ATOM 1431 O O . SER A 1 184 ? 7.835 -13.881 8.521 1.00 34.22 184 SER A O 1
ATOM 1433 N N . ALA A 1 185 ? 8.028 -11.773 9.307 1.00 35.09 185 ALA A N 1
ATOM 1434 C CA . ALA A 1 185 ? 9.069 -11.365 8.412 1.00 35.09 185 ALA A CA 1
ATOM 1435 C C . ALA A 1 185 ? 10.324 -12.155 8.857 1.00 35.09 185 ALA A C 1
ATOM 1437 O O . ALA A 1 185 ? 11.162 -11.649 9.585 1.00 35.09 185 ALA A O 1
ATOM 1438 N N . ALA A 1 186 ? 10.427 -13.441 8.497 1.00 32.91 186 ALA A N 1
ATOM 1439 C CA . ALA A 1 186 ? 11.503 -13.829 7.633 1.00 32.91 186 ALA A CA 1
ATOM 1440 C C . ALA A 1 186 ? 11.325 -12.835 6.499 1.00 32.91 186 ALA A C 1
ATOM 1442 O O . ALA A 1 186 ? 10.281 -12.902 5.835 1.00 32.91 186 ALA A O 1
ATOM 1443 N N . PRO A 1 187 ? 12.173 -11.796 6.441 1.00 29.27 187 PRO A N 1
ATOM 1444 C CA . PRO A 1 187 ? 12.043 -10.826 5.385 1.00 29.27 187 PRO A CA 1
ATOM 1445 C C . PRO A 1 187 ? 11.878 -11.670 4.123 1.00 29.27 187 PRO A C 1
ATOM 1447 O O . PRO A 1 187 ? 12.692 -12.566 3.862 1.00 29.27 187 PRO A O 1
ATOM 1450 N N . LEU A 1 188 ? 10.812 -11.417 3.347 1.00 33.72 188 LEU A N 1
ATOM 1451 C CA . LEU A 1 188 ? 11.075 -11.422 1.921 1.00 33.72 188 LEU A CA 1
ATOM 1452 C C . LEU A 1 188 ? 12.352 -10.603 1.862 1.00 33.72 188 LEU A C 1
ATOM 1454 O O . LEU A 1 188 ? 12.364 -9.474 2.357 1.00 33.72 188 LEU A O 1
ATOM 1458 N N . LYS A 1 189 ? 13.451 -11.226 1.438 1.00 35.94 189 LYS A N 1
ATOM 1459 C CA . LYS A 1 189 ? 14.506 -10.439 0.848 1.00 35.94 189 LYS A CA 1
ATOM 1460 C C . LYS A 1 189 ? 13.761 -9.670 -0.242 1.00 35.94 189 LYS A C 1
ATOM 1462 O O . LYS A 1 189 ? 13.595 -10.172 -1.349 1.00 35.94 189 LYS A O 1
ATOM 1467 N N . ASP A 1 190 ? 13.254 -8.483 0.103 1.00 36.78 190 ASP A N 1
ATOM 1468 C CA . ASP A 1 190 ? 13.490 -7.318 -0.712 1.00 36.78 190 ASP A CA 1
ATOM 1469 C C . ASP A 1 190 ? 14.898 -7.576 -1.247 1.00 36.78 190 ASP A C 1
ATOM 1471 O O . ASP A 1 190 ? 15.780 -7.850 -0.414 1.00 36.78 190 ASP A O 1
ATOM 1475 N N . PRO A 1 191 ? 15.120 -7.675 -2.574 1.00 38.19 191 PRO A N 1
ATOM 1476 C CA . PRO A 1 191 ? 16.487 -7.516 -3.049 1.00 38.19 191 PRO A CA 1
ATOM 1477 C C . PRO A 1 191 ? 16.981 -6.288 -2.286 1.00 38.19 191 PRO A C 1
ATOM 1479 O O . PRO A 1 191 ? 16.267 -5.273 -2.331 1.00 38.19 191 PRO A O 1
ATOM 1482 N N . PRO A 1 192 ? 17.962 -6.470 -1.379 1.00 45.38 192 PRO A N 1
ATOM 1483 C CA . PRO A 1 192 ? 18.200 -5.507 -0.321 1.00 45.38 192 PRO A CA 1
ATOM 1484 C C . PRO A 1 192 ? 18.305 -4.167 -1.016 1.00 45.38 192 PRO A C 1
ATOM 1486 O O . PRO A 1 192 ? 18.962 -4.085 -2.048 1.00 45.38 192 PRO A O 1
ATOM 1489 N N . ALA A 1 193 ? 17.513 -3.185 -0.570 1.00 60.00 193 ALA A N 1
ATOM 1490 C CA . ALA A 1 193 ? 17.481 -1.891 -1.236 1.00 60.00 193 ALA A CA 1
ATOM 1491 C C . ALA A 1 193 ? 18.935 -1.477 -1.446 1.00 60.00 193 ALA A C 1
ATOM 1493 O O . ALA A 1 193 ? 19.638 -1.357 -0.444 1.00 60.00 193 ALA A O 1
ATOM 1494 N N . LEU A 1 194 ? 19.367 -1.415 -2.717 1.00 74.44 194 LEU A N 1
ATOM 1495 C CA . LEU A 1 194 ? 20.781 -1.366 -3.079 1.00 74.44 194 LEU A CA 1
ATOM 1496 C C . LEU A 1 194 ? 21.457 -0.320 -2.206 1.00 74.44 194 LEU A C 1
ATOM 1498 O O . LEU A 1 194 ? 21.154 0.870 -2.326 1.00 74.44 194 LEU A O 1
ATOM 1502 N N . GLU A 1 195 ? 22.294 -0.774 -1.280 1.00 84.38 195 GLU A N 1
ATOM 1503 C CA . GLU A 1 195 ? 22.969 0.128 -0.366 1.00 84.38 195 GLU A CA 1
ATOM 1504 C C . GLU A 1 195 ? 24.067 0.816 -1.165 1.00 84.38 195 GLU A C 1
ATOM 1506 O O . GLU A 1 195 ? 25.020 0.185 -1.619 1.00 84.38 195 GLU A O 1
ATOM 1511 N N . ILE A 1 196 ? 23.874 2.106 -1.422 1.00 87.62 196 ILE A N 1
ATOM 1512 C CA . ILE A 1 196 ? 24.847 2.916 -2.142 1.00 87.62 196 ILE A CA 1
ATOM 1513 C C . ILE A 1 196 ? 25.885 3.353 -1.113 1.00 87.62 196 ILE A C 1
ATOM 1515 O O . ILE A 1 196 ? 25.570 4.116 -0.200 1.00 87.62 196 ILE A O 1
ATOM 1519 N N . LEU A 1 197 ? 27.093 2.819 -1.254 1.00 89.06 197 LEU A N 1
ATOM 1520 C CA . LEU A 1 197 ? 28.228 3.079 -0.379 1.00 89.06 197 LEU A CA 1
ATOM 1521 C C . LEU A 1 197 ? 29.249 3.953 -1.103 1.00 89.06 197 LEU A C 1
ATOM 1523 O O . LEU A 1 197 ? 29.410 3.840 -2.318 1.00 89.06 197 LEU A O 1
ATOM 1527 N N . GLU A 1 198 ? 29.976 4.772 -0.348 1.00 89.88 198 GLU A N 1
ATOM 1528 C CA . GLU A 1 198 ? 31.108 5.541 -0.874 1.00 89.88 198 GLU A CA 1
ATOM 1529 C C . GLU A 1 198 ? 32.111 4.612 -1.580 1.00 89.88 198 GLU A C 1
ATOM 1531 O O . GLU A 1 198 ? 32.339 3.509 -1.086 1.00 89.88 198 GLU A O 1
ATOM 1536 N N . PRO A 1 199 ? 32.714 4.997 -2.715 1.00 92.06 199 PRO A N 1
ATOM 1537 C CA . PRO A 1 199 ? 32.645 6.311 -3.359 1.00 92.06 199 PRO A CA 1
ATOM 1538 C C . PRO A 1 199 ? 31.530 6.411 -4.416 1.00 92.06 199 PRO A C 1
ATOM 1540 O O . PRO A 1 199 ? 31.644 7.174 -5.374 1.00 92.06 199 PRO A O 1
ATOM 1543 N N . TRP A 1 200 ? 30.492 5.575 -4.356 1.00 95.25 200 TRP A N 1
ATOM 1544 C CA . TRP A 1 200 ? 29.398 5.620 -5.323 1.00 95.25 200 TRP A CA 1
ATOM 1545 C C . TRP A 1 200 ? 28.328 6.623 -4.908 1.00 95.25 200 TRP A C 1
ATOM 1547 O O . TRP A 1 200 ? 27.825 6.596 -3.792 1.00 95.25 200 TRP A O 1
ATOM 1557 N N . GLU A 1 201 ? 27.894 7.441 -5.861 1.00 91.94 201 GLU A N 1
ATOM 1558 C CA . GLU A 1 201 ? 26.811 8.396 -5.678 1.00 91.94 201 GLU A CA 1
ATOM 1559 C C . GLU A 1 201 ? 25.660 8.099 -6.638 1.00 91.94 201 GLU A C 1
ATOM 1561 O O . GLU A 1 201 ? 25.853 7.765 -7.814 1.00 91.94 201 GLU A O 1
ATOM 1566 N N . MET A 1 202 ? 24.433 8.265 -6.148 1.00 91.31 202 MET A N 1
ATOM 1567 C CA . MET A 1 202 ? 23.249 8.254 -7.000 1.00 91.31 202 MET A CA 1
ATOM 1568 C C . MET A 1 202 ? 23.238 9.502 -7.872 1.00 91.31 202 MET A C 1
ATOM 1570 O O . MET A 1 202 ? 23.407 10.602 -7.356 1.00 91.31 202 MET A O 1
ATOM 1574 N N . VAL A 1 203 ? 22.970 9.351 -9.170 1.00 90.00 203 VAL A N 1
ATOM 1575 C CA . VAL A 1 203 ? 22.804 10.506 -10.060 1.00 90.00 203 VAL A CA 1
ATOM 1576 C C . VAL A 1 203 ? 21.442 11.155 -9.784 1.00 90.00 203 VAL A C 1
ATOM 1578 O O . VAL A 1 203 ? 20.411 10.521 -10.028 1.00 90.00 203 VAL A O 1
ATOM 1581 N N . PRO A 1 204 ? 21.393 12.402 -9.276 1.00 87.75 204 PRO A N 1
ATOM 1582 C CA . PRO A 1 204 ? 20.127 13.057 -8.972 1.00 87.75 204 PRO A CA 1
ATOM 1583 C C . PRO A 1 204 ? 19.284 13.304 -10.232 1.00 87.75 204 PRO A C 1
ATOM 1585 O O . PRO A 1 204 ? 19.801 13.605 -11.309 1.00 87.75 204 PRO A O 1
ATOM 1588 N N . LEU A 1 205 ? 17.957 13.197 -10.103 1.00 79.81 205 LEU A N 1
ATOM 1589 C CA . LEU A 1 205 ? 17.036 13.346 -11.239 1.00 79.81 205 LEU A CA 1
ATOM 1590 C C . LEU A 1 205 ? 17.046 14.749 -11.857 1.00 79.81 205 LEU A C 1
ATOM 1592 O O . LEU A 1 205 ? 16.724 14.894 -13.030 1.00 79.81 205 LEU A O 1
ATOM 1596 N N . ASP A 1 206 ? 17.388 15.777 -11.088 1.00 81.62 206 ASP A N 1
ATOM 1597 C CA . ASP A 1 206 ? 17.476 17.163 -11.550 1.00 81.62 206 ASP A CA 1
ATOM 1598 C C . ASP A 1 206 ? 18.720 17.445 -12.405 1.00 81.62 206 ASP A C 1
ATOM 1600 O O . ASP A 1 206 ? 18.732 18.438 -13.127 1.00 81.62 206 ASP A O 1
ATOM 1604 N N . VAL A 1 207 ? 19.722 16.557 -12.388 1.00 86.62 207 VAL A N 1
ATOM 1605 C CA . VAL A 1 207 ? 20.938 16.654 -13.222 1.00 86.62 207 VAL A CA 1
ATOM 1606 C C . VAL A 1 207 ? 21.069 15.510 -14.233 1.00 86.62 207 VAL A C 1
ATOM 1608 O O . VAL A 1 207 ? 22.085 15.388 -14.920 1.00 86.62 207 VAL A O 1
ATOM 1611 N N . VAL A 1 208 ? 20.048 14.653 -14.344 1.00 88.81 208 VAL A N 1
ATOM 1612 C CA . VAL A 1 208 ? 20.091 13.460 -15.201 1.00 88.81 208 VAL A CA 1
ATOM 1613 C C . VAL A 1 208 ? 20.265 13.811 -16.680 1.00 88.81 208 VAL A C 1
ATOM 1615 O O . VAL A 1 208 ? 21.014 13.137 -17.384 1.00 88.81 208 VAL A O 1
ATOM 1618 N N . ASP A 1 209 ? 19.631 14.891 -17.142 1.00 89.81 209 ASP A N 1
ATOM 1619 C CA . ASP A 1 209 ? 19.715 15.341 -18.534 1.00 89.81 209 ASP A CA 1
ATOM 1620 C C . ASP A 1 209 ? 21.133 15.826 -18.876 1.00 89.81 209 ASP A C 1
ATOM 1622 O O . ASP A 1 209 ? 21.661 15.506 -19.943 1.00 89.81 209 ASP A O 1
ATOM 1626 N N . ASP A 1 210 ? 21.795 16.519 -17.943 1.00 92.19 210 ASP A N 1
ATOM 1627 C CA . ASP A 1 210 ? 23.185 16.959 -18.097 1.00 92.19 210 ASP A CA 1
ATOM 1628 C C . ASP A 1 210 ? 24.152 15.766 -18.098 1.00 92.19 210 ASP A C 1
ATOM 1630 O O . ASP A 1 210 ? 25.083 15.706 -18.909 1.00 92.19 210 ASP A O 1
ATOM 1634 N N . ALA A 1 211 ? 23.914 14.776 -17.232 1.00 91.62 211 ALA A N 1
ATOM 1635 C CA . ALA A 1 211 ? 24.681 13.533 -17.207 1.00 91.62 211 ALA A CA 1
ATOM 1636 C C . ALA A 1 211 ? 24.516 12.736 -18.514 1.00 91.62 211 ALA A C 1
ATOM 1638 O O . ALA A 1 211 ? 25.498 12.234 -19.065 1.00 91.62 211 ALA A O 1
ATOM 1639 N N . LEU A 1 212 ? 23.298 12.664 -19.057 1.00 92.88 212 LEU A N 1
ATOM 1640 C CA . LEU A 1 212 ? 23.030 12.042 -20.353 1.00 92.88 212 LEU A CA 1
ATOM 1641 C C . LEU A 1 212 ? 23.744 12.772 -21.488 1.00 92.88 212 LEU A C 1
ATOM 1643 O O . LEU A 1 212 ? 24.460 12.133 -22.260 1.00 92.88 212 LEU A O 1
ATOM 1647 N N . ALA A 1 213 ? 23.632 14.101 -21.550 1.00 93.00 213 ALA A N 1
ATOM 1648 C CA . ALA A 1 213 ? 24.329 14.912 -22.544 1.00 93.00 213 ALA A CA 1
ATOM 1649 C C . ALA A 1 213 ? 25.854 14.716 -22.466 1.00 93.00 213 ALA A C 1
ATOM 1651 O O . ALA A 1 213 ? 26.532 14.604 -23.494 1.00 93.00 213 ALA A O 1
ATOM 1652 N N . TYR A 1 214 ? 26.406 14.609 -21.253 1.00 95.69 214 TYR A N 1
ATOM 1653 C CA . TYR A 1 214 ? 27.817 14.304 -21.040 1.00 95.69 214 TYR A CA 1
ATOM 1654 C C . TYR A 1 214 ? 28.205 12.924 -21.591 1.00 95.69 214 TYR A C 1
ATOM 1656 O O . TYR A 1 214 ? 29.166 12.814 -22.359 1.00 95.69 214 TYR A O 1
ATOM 1664 N N . LEU A 1 215 ? 27.458 11.872 -21.245 1.00 95.06 215 LEU A N 1
ATOM 1665 C CA . LEU A 1 215 ? 27.714 10.514 -21.731 1.00 95.06 215 LEU A CA 1
ATOM 1666 C C . LEU A 1 215 ? 27.597 10.433 -23.258 1.00 95.06 215 LEU A C 1
ATOM 1668 O O . LEU A 1 215 ? 28.479 9.876 -23.917 1.00 95.06 215 LEU A O 1
ATOM 1672 N N . GLU A 1 216 ? 26.572 11.048 -23.845 1.00 93.31 216 GLU A N 1
ATOM 1673 C CA . GLU A 1 216 ? 26.391 11.122 -25.296 1.00 93.31 216 GLU A CA 1
ATOM 1674 C C . GLU A 1 216 ? 27.548 11.837 -25.997 1.00 93.31 216 GLU A C 1
ATOM 1676 O O . GLU A 1 216 ? 27.980 11.403 -27.069 1.00 93.31 216 GLU A O 1
ATOM 1681 N N . ALA A 1 217 ? 28.090 12.902 -25.404 1.00 94.88 217 ALA A N 1
ATOM 1682 C CA . ALA A 1 217 ? 29.246 13.607 -25.948 1.00 94.88 217 ALA A CA 1
ATOM 1683 C C . ALA A 1 217 ? 30.541 12.778 -25.857 1.00 94.88 217 ALA A C 1
ATOM 1685 O O . ALA A 1 217 ? 31.417 12.903 -26.716 1.00 94.88 217 ALA A O 1
ATOM 1686 N N . LYS A 1 218 ? 30.683 11.929 -24.830 1.00 95.25 218 LYS A N 1
ATOM 1687 C CA . LYS A 1 218 ? 31.893 11.120 -24.601 1.00 95.25 218 LYS A CA 1
ATOM 1688 C C . LYS A 1 218 ? 31.907 9.810 -25.378 1.00 95.25 218 LYS A C 1
ATOM 1690 O O . LYS A 1 218 ? 32.957 9.428 -25.898 1.00 95.25 218 LYS A O 1
ATOM 1695 N N . LEU A 1 219 ? 30.783 9.104 -25.467 1.00 95.12 219 LEU A N 1
ATOM 1696 C CA . LEU A 1 219 ? 30.720 7.815 -26.154 1.00 95.12 219 LEU A CA 1
ATOM 1697 C C . LEU A 1 219 ? 31.067 7.979 -27.637 1.00 95.12 219 LEU A C 1
ATOM 1699 O O . LEU A 1 219 ? 30.532 8.849 -28.315 1.00 95.12 219 LEU A O 1
ATOM 1703 N N . GLN A 1 220 ? 31.923 7.121 -28.191 1.00 95.00 220 GLN A N 1
ATOM 1704 C CA . GLN A 1 220 ? 32.248 7.174 -29.621 1.00 95.00 220 GLN A CA 1
ATOM 1705 C C . GLN A 1 220 ? 31.000 6.878 -30.468 1.00 95.00 220 GLN A C 1
ATOM 1707 O O . GLN A 1 220 ? 30.158 6.093 -30.050 1.00 95.00 220 GLN A O 1
ATOM 1712 N N . HIS A 1 221 ? 30.876 7.450 -31.673 1.00 92.12 221 HIS A N 1
ATOM 1713 C CA . HIS A 1 221 ? 29.693 7.255 -32.534 1.00 92.12 221 HIS A CA 1
ATOM 1714 C C . HIS A 1 221 ? 29.361 5.784 -32.834 1.00 92.12 221 HIS A C 1
ATOM 1716 O O . HIS A 1 221 ? 28.203 5.446 -33.037 1.00 92.12 221 HIS A O 1
ATOM 1722 N N . HIS A 1 222 ? 30.371 4.912 -32.844 1.00 92.75 222 HIS A N 1
ATOM 1723 C CA . HIS A 1 222 ? 30.244 3.465 -33.048 1.00 92.75 222 HIS A CA 1
ATOM 1724 C C . HIS A 1 222 ? 30.217 2.655 -31.744 1.00 92.75 222 HIS A C 1
ATOM 1726 O O . HIS A 1 222 ? 30.464 1.451 -31.770 1.00 92.75 222 HIS A O 1
ATOM 1732 N N . HIS A 1 223 ? 30.024 3.304 -30.597 1.00 95.50 223 HIS A N 1
ATOM 1733 C CA . HIS A 1 223 ? 29.952 2.618 -29.315 1.00 95.50 223 HIS A CA 1
ATOM 1734 C C . HIS A 1 223 ? 28.627 1.842 -29.209 1.00 95.50 223 HIS A C 1
ATOM 1736 O O . HIS A 1 223 ? 27.582 2.466 -29.387 1.00 95.50 223 HIS A O 1
ATOM 1742 N N . PRO A 1 224 ? 28.627 0.540 -28.858 1.00 93.62 224 PRO A N 1
ATOM 1743 C CA . PRO A 1 224 ? 27.402 -0.271 -28.822 1.00 93.62 224 PRO A CA 1
ATOM 1744 C C . PRO A 1 224 ? 26.295 0.313 -27.938 1.00 93.62 224 PRO A C 1
ATOM 1746 O O . PRO A 1 224 ? 25.134 0.322 -28.319 1.00 93.62 224 PRO A O 1
ATOM 1749 N N . LEU A 1 225 ? 26.659 0.898 -26.791 1.00 93.69 225 LEU A N 1
ATOM 1750 C CA . LEU A 1 225 ? 25.683 1.526 -25.892 1.00 93.69 225 LEU A CA 1
ATOM 1751 C C . LEU A 1 225 ? 24.908 2.710 -26.502 1.00 93.69 225 LEU A C 1
ATOM 1753 O O . LEU A 1 225 ? 23.876 3.072 -25.956 1.00 93.69 225 LEU A O 1
ATOM 1757 N N . ARG A 1 226 ? 25.349 3.296 -27.627 1.00 93.06 226 ARG A N 1
ATOM 1758 C CA . ARG A 1 226 ? 24.572 4.335 -28.332 1.00 93.06 226 ARG A CA 1
ATOM 1759 C C . ARG A 1 226 ? 23.311 3.792 -29.011 1.00 93.06 226 ARG A C 1
ATOM 1761 O O . ARG A 1 226 ? 22.456 4.578 -29.399 1.00 93.06 226 ARG A O 1
ATOM 1768 N N . GLU A 1 227 ? 23.197 2.476 -29.176 1.00 90.62 227 GLU A N 1
ATOM 1769 C CA . GLU A 1 227 ? 21.989 1.826 -29.703 1.00 90.62 227 GLU A CA 1
ATOM 1770 C C . GLU A 1 227 ? 20.875 1.724 -28.648 1.00 90.62 227 GLU A C 1
ATOM 1772 O O . GLU A 1 227 ? 19.759 1.296 -28.950 1.00 90.62 227 GLU A O 1
ATOM 1777 N N . HIS A 1 228 ? 21.164 2.115 -27.405 1.00 90.56 228 HIS A N 1
ATOM 1778 C CA . HIS A 1 228 ? 20.250 2.037 -26.279 1.00 90.56 228 HIS A CA 1
ATOM 1779 C C . HIS A 1 228 ? 19.931 3.433 -25.743 1.00 90.56 228 HIS A C 1
ATOM 1781 O O . HIS A 1 228 ? 20.798 4.301 -25.671 1.00 90.56 228 HIS A O 1
ATOM 1787 N N . ALA A 1 229 ? 18.682 3.634 -25.322 1.00 89.31 229 ALA A N 1
ATOM 1788 C CA . ALA A 1 229 ? 18.334 4.770 -24.481 1.00 89.31 229 ALA A CA 1
ATOM 1789 C C . ALA A 1 229 ? 18.900 4.493 -23.085 1.00 89.31 229 ALA A C 1
ATOM 1791 O O . ALA A 1 229 ? 18.422 3.590 -22.400 1.00 89.31 229 ALA A O 1
ATOM 1792 N N . LEU A 1 230 ? 19.960 5.200 -22.705 1.00 92.06 230 LEU A N 1
ATOM 1793 C CA . LEU A 1 230 ? 20.623 5.009 -21.419 1.00 92.06 230 LEU A CA 1
ATOM 1794 C C . LEU A 1 230 ? 19.935 5.836 -20.330 1.00 92.06 230 LEU A C 1
ATOM 1796 O O . LEU A 1 230 ? 19.301 6.850 -20.607 1.00 92.06 230 LEU A O 1
ATOM 1800 N N . PHE A 1 231 ? 20.104 5.409 -19.087 1.00 92.06 231 PHE A N 1
ATOM 1801 C CA . PHE A 1 231 ? 19.773 6.159 -17.887 1.00 92.06 231 PHE A CA 1
ATOM 1802 C C . PHE A 1 231 ? 20.937 6.019 -16.895 1.00 92.06 231 PHE A C 1
ATOM 1804 O O . PHE A 1 231 ? 21.278 4.888 -16.534 1.00 92.06 231 PHE A O 1
ATOM 1811 N N . PRO A 1 232 ? 21.592 7.115 -16.480 1.00 93.75 232 PRO A N 1
ATOM 1812 C CA . PRO A 1 232 ? 22.689 7.049 -15.527 1.00 93.75 232 PRO A CA 1
ATOM 1813 C C . PRO A 1 232 ? 22.121 6.834 -14.122 1.00 93.75 232 PRO A C 1
ATOM 1815 O O . PRO A 1 232 ? 21.347 7.648 -13.630 1.00 93.75 232 PRO A O 1
ATOM 1818 N N . LEU A 1 233 ? 22.478 5.710 -13.501 1.00 91.62 233 LEU A N 1
ATOM 1819 C CA . LEU A 1 233 ? 21.979 5.319 -12.185 1.00 91.62 233 LEU A CA 1
ATOM 1820 C C . LEU A 1 233 ? 22.938 5.773 -11.084 1.00 91.62 233 LEU A C 1
ATOM 1822 O O . LEU A 1 233 ? 22.543 6.522 -10.193 1.00 91.62 233 LEU A O 1
ATOM 1826 N N . LEU A 1 234 ? 24.198 5.336 -11.174 1.00 95.00 234 LEU A N 1
ATOM 1827 C CA . LEU A 1 234 ? 25.256 5.668 -10.221 1.00 95.00 234 LEU A CA 1
ATOM 1828 C C . LEU A 1 234 ? 26.475 6.222 -10.953 1.00 95.00 234 LEU A C 1
ATOM 1830 O O . LEU A 1 234 ? 26.767 5.836 -12.091 1.00 95.00 234 LEU A O 1
ATOM 1834 N N . LYS A 1 235 ? 27.220 7.077 -10.267 1.00 96.31 235 LYS A N 1
ATOM 1835 C CA . LYS A 1 235 ? 28.526 7.567 -10.691 1.00 96.31 235 LYS A CA 1
ATOM 1836 C C . LYS A 1 235 ? 29.492 7.396 -9.526 1.00 96.31 235 LYS A C 1
ATOM 1838 O O . LYS A 1 235 ? 29.145 7.719 -8.398 1.00 96.31 235 LYS A O 1
ATOM 1843 N N . ARG A 1 236 ? 30.695 6.910 -9.800 1.00 94.31 236 ARG A N 1
ATOM 1844 C CA . ARG A 1 236 ? 31.762 6.874 -8.801 1.00 94.31 236 ARG A CA 1
ATOM 1845 C C . ARG A 1 236 ? 32.368 8.281 -8.657 1.00 94.31 236 ARG A C 1
ATOM 1847 O O . ARG A 1 236 ? 32.674 8.915 -9.669 1.00 94.31 236 ARG A O 1
ATOM 1854 N N . GLU A 1 237 ? 32.474 8.803 -7.438 1.00 90.19 237 GLU A N 1
ATOM 1855 C CA . GLU A 1 237 ? 32.863 10.191 -7.138 1.00 90.19 237 GLU A CA 1
ATOM 1856 C C . GLU A 1 237 ? 34.269 10.516 -7.675 1.00 90.19 237 GLU A C 1
ATOM 1858 O O . GLU A 1 237 ? 34.481 11.526 -8.354 1.00 90.19 237 GLU A O 1
ATOM 1863 N N . ASP A 1 238 ? 35.204 9.596 -7.441 1.00 88.38 238 ASP A N 1
ATOM 1864 C CA . ASP A 1 238 ? 36.644 9.709 -7.697 1.00 88.38 238 ASP A CA 1
ATOM 1865 C C . ASP A 1 238 ? 37.066 9.462 -9.161 1.00 88.38 238 ASP A C 1
ATOM 1867 O O . ASP A 1 238 ? 38.227 9.658 -9.531 1.00 88.38 238 ASP A O 1
ATOM 1871 N N . SER A 1 239 ? 36.149 9.017 -10.022 1.00 91.25 239 SER A N 1
ATOM 1872 C CA . SER A 1 239 ? 36.493 8.498 -11.345 1.00 91.25 239 SER A CA 1
ATOM 1873 C C . SER A 1 239 ? 35.408 8.766 -12.390 1.00 91.25 239 SER A C 1
ATOM 1875 O O . SER A 1 239 ? 34.371 9.379 -12.146 1.00 91.25 239 SER A O 1
ATOM 1877 N N . GLN A 1 240 ? 35.680 8.389 -13.641 1.00 94.88 240 GLN A N 1
ATOM 1878 C CA . GLN A 1 240 ? 34.708 8.501 -14.736 1.00 94.88 240 GLN A CA 1
ATOM 1879 C C . GLN A 1 240 ? 34.065 7.143 -15.024 1.00 94.88 240 GLN A C 1
ATOM 1881 O O . GLN A 1 240 ? 33.911 6.751 -16.184 1.00 94.88 240 GLN A O 1
ATOM 1886 N N . ILE A 1 241 ? 33.720 6.429 -13.951 1.00 96.50 241 ILE A N 1
ATOM 1887 C CA . ILE A 1 241 ? 33.047 5.134 -13.979 1.00 96.50 241 ILE A CA 1
ATOM 1888 C C . ILE A 1 241 ? 31.579 5.341 -13.600 1.00 96.50 241 ILE A C 1
ATOM 1890 O O . ILE A 1 241 ? 31.248 6.051 -12.651 1.00 96.50 241 ILE A O 1
ATOM 1894 N N . TRP A 1 242 ? 30.697 4.737 -14.388 1.00 97.50 242 TRP A N 1
ATOM 1895 C CA . TRP A 1 242 ? 29.257 4.933 -14.327 1.00 97.50 242 TRP A CA 1
ATOM 1896 C C . TRP A 1 242 ? 28.539 3.588 -14.326 1.00 97.50 242 TRP A C 1
ATOM 1898 O O . TRP A 1 242 ? 28.907 2.680 -15.073 1.00 97.50 242 TRP A O 1
ATOM 1908 N N . ILE A 1 243 ? 27.462 3.491 -13.553 1.00 96.00 243 ILE A N 1
ATOM 1909 C CA . ILE A 1 243 ? 26.447 2.452 -13.715 1.00 96.00 243 ILE A CA 1
ATOM 1910 C C . ILE A 1 243 ? 25.318 3.058 -14.537 1.00 96.00 243 ILE A C 1
ATOM 1912 O O . ILE A 1 243 ? 24.668 4.011 -14.108 1.00 96.00 243 ILE A O 1
ATOM 1916 N N . VAL A 1 244 ? 25.091 2.515 -15.729 1.00 95.12 244 VAL A N 1
ATOM 1917 C CA . VAL A 1 244 ? 24.027 2.960 -16.636 1.00 95.12 244 VAL A CA 1
ATOM 1918 C C . VAL A 1 244 ? 23.059 1.818 -16.885 1.00 95.12 244 VAL A C 1
ATOM 1920 O O . VAL A 1 244 ? 23.470 0.678 -17.080 1.00 95.12 244 VAL A O 1
ATOM 1923 N N . THR A 1 245 ? 21.768 2.114 -16.899 1.00 92.06 245 THR A N 1
ATOM 1924 C CA . THR A 1 245 ? 20.722 1.139 -17.210 1.00 92.06 245 THR A CA 1
ATOM 1925 C C . THR A 1 245 ? 19.995 1.517 -18.489 1.00 92.06 245 THR A C 1
ATOM 1927 O O . 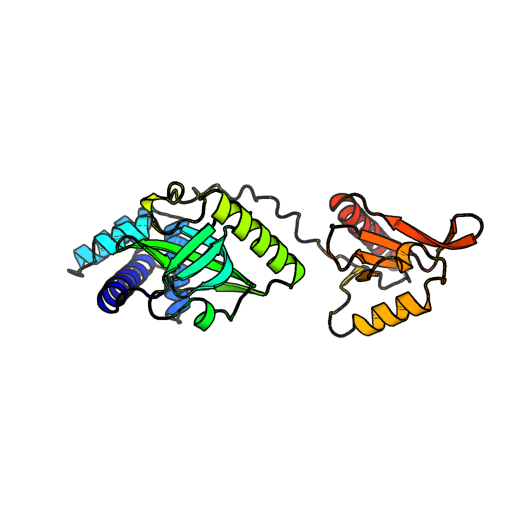THR A 1 245 ? 20.101 2.642 -18.983 1.00 92.06 245 THR A O 1
ATOM 1930 N N . LYS A 1 246 ? 19.279 0.560 -19.065 1.00 89.69 246 LYS A N 1
ATOM 1931 C CA . LYS A 1 246 ? 18.445 0.785 -20.237 1.00 89.69 246 LYS A CA 1
ATOM 1932 C C . LYS A 1 246 ? 17.118 1.427 -19.813 1.00 89.69 246 LYS A C 1
ATOM 1934 O O . LYS A 1 246 ? 16.411 0.900 -18.962 1.00 89.69 246 LYS A O 1
ATOM 1939 N N . TYR A 1 247 ? 16.754 2.553 -20.423 1.00 75.12 247 TYR A N 1
ATOM 1940 C CA . TYR A 1 247 ? 15.603 3.378 -20.029 1.00 75.12 247 TYR A CA 1
ATOM 1941 C C . TYR A 1 247 ? 14.240 2.670 -20.175 1.00 75.12 247 TYR A C 1
ATOM 1943 O O . TYR A 1 247 ? 13.279 3.019 -19.492 1.00 75.12 247 TYR A O 1
ATOM 1951 N N . ASP A 1 248 ? 14.123 1.686 -21.072 1.00 73.25 248 ASP A N 1
ATOM 1952 C CA . ASP A 1 248 ? 12.904 0.892 -21.287 1.00 73.25 248 ASP A CA 1
ATOM 1953 C C . ASP A 1 248 ? 12.774 -0.329 -20.345 1.00 73.25 248 ASP A C 1
ATOM 1955 O O . ASP A 1 248 ? 11.787 -1.059 -20.453 1.00 73.25 248 ASP A O 1
ATOM 1959 N N . ASP A 1 249 ? 13.696 -0.463 -19.378 1.00 60.00 249 ASP A N 1
ATOM 1960 C CA . ASP A 1 249 ? 13.626 -1.309 -18.176 1.00 60.00 249 ASP A CA 1
ATOM 1961 C C . ASP A 1 249 ? 13.382 -2.806 -18.450 1.00 60.00 249 ASP A C 1
ATOM 1963 O O . ASP A 1 249 ? 12.476 -3.440 -17.906 1.00 60.00 249 ASP A O 1
ATOM 1967 N N . ASP A 1 250 ? 14.224 -3.401 -19.300 1.00 70.38 250 ASP A N 1
ATOM 1968 C CA . ASP A 1 250 ? 14.397 -4.862 -19.352 1.00 70.38 250 ASP A CA 1
ATOM 1969 C C . ASP A 1 250 ? 15.340 -5.388 -18.247 1.00 70.38 250 ASP A C 1
ATOM 1971 O O . ASP A 1 250 ? 15.691 -6.568 -18.242 1.00 70.38 250 ASP A O 1
ATOM 1975 N N . GLY A 1 251 ? 15.735 -4.520 -17.305 1.00 72.88 251 GLY A N 1
ATOM 1976 C CA . GLY A 1 251 ? 16.691 -4.808 -16.237 1.00 72.88 251 GLY A CA 1
ATOM 1977 C C . GLY A 1 251 ? 18.157 -4.775 -16.677 1.00 72.88 251 GLY A C 1
ATOM 1978 O O . GLY A 1 251 ? 19.045 -4.996 -15.852 1.00 72.88 251 GLY A O 1
ATOM 1979 N N . THR A 1 252 ? 18.453 -4.491 -17.951 1.00 87.31 252 THR A N 1
ATOM 1980 C CA . THR A 1 252 ? 19.837 -4.497 -18.431 1.00 87.31 252 THR A CA 1
ATOM 1981 C C . THR A 1 252 ? 20.619 -3.317 -17.870 1.00 87.31 252 THR A C 1
ATOM 1983 O O . THR A 1 252 ? 20.317 -2.156 -18.148 1.00 87.31 252 THR A O 1
ATOM 1986 N N . THR A 1 253 ? 21.670 -3.630 -17.116 1.00 92.19 253 THR A N 1
ATOM 1987 C CA . THR A 1 253 ? 22.571 -2.647 -16.513 1.00 92.19 253 THR A CA 1
ATOM 1988 C C . THR A 1 253 ? 23.991 -2.868 -17.016 1.00 92.19 253 THR A C 1
ATOM 1990 O O . THR A 1 253 ? 24.411 -4.000 -17.254 1.00 92.19 253 THR A O 1
ATOM 1993 N N . TRP A 1 254 ? 24.743 -1.789 -17.197 1.00 95.94 254 TRP A N 1
ATOM 1994 C CA . TRP A 1 254 ? 26.138 -1.823 -17.609 1.00 95.94 254 TRP A CA 1
ATOM 1995 C C . TRP A 1 254 ? 27.005 -1.009 -16.659 1.00 95.94 254 TRP A C 1
ATOM 1997 O O . TRP A 1 254 ? 26.656 0.106 -16.278 1.00 95.94 254 TRP A O 1
ATOM 2007 N N . LEU A 1 255 ? 28.185 -1.547 -16.369 1.00 96.75 255 LEU A N 1
ATOM 2008 C CA . LEU A 1 255 ? 29.309 -0.781 -15.851 1.00 96.75 255 LEU A CA 1
ATOM 2009 C C . LEU A 1 255 ? 30.043 -0.169 -17.048 1.00 96.75 255 LEU A C 1
ATOM 2011 O O . LEU A 1 255 ? 30.550 -0.900 -17.906 1.00 96.75 255 LEU A O 1
ATOM 2015 N N . LEU A 1 256 ? 30.072 1.156 -17.116 1.00 97.44 256 LEU A N 1
ATOM 2016 C CA . LEU A 1 256 ? 30.714 1.952 -18.155 1.00 97.44 256 LEU A CA 1
ATOM 2017 C C . LEU A 1 256 ? 31.918 2.685 -17.561 1.00 97.44 256 LEU A C 1
ATOM 2019 O O . LEU A 1 256 ? 31.765 3.538 -16.696 1.00 97.44 256 LEU A O 1
ATOM 2023 N N . ASP A 1 257 ? 33.107 2.393 -18.071 1.00 97.25 257 ASP A N 1
ATOM 2024 C CA . ASP A 1 257 ? 34.354 3.015 -17.640 1.00 97.25 257 ASP A CA 1
ATOM 2025 C C . ASP A 1 257 ? 34.890 3.924 -18.756 1.00 97.25 257 ASP A C 1
ATOM 2027 O O . ASP A 1 257 ? 35.363 3.464 -19.803 1.00 97.25 257 ASP A O 1
ATOM 2031 N N . LEU A 1 258 ? 34.802 5.239 -18.534 1.00 96.44 258 LEU A N 1
ATOM 2032 C CA . LEU A 1 258 ? 35.313 6.257 -19.455 1.00 96.44 258 LEU A CA 1
ATOM 2033 C C . LEU A 1 258 ? 36.803 6.576 -19.241 1.00 96.44 258 LEU A C 1
ATOM 2035 O O . LEU A 1 258 ? 37.355 7.432 -19.939 1.00 96.44 258 LEU A O 1
ATOM 2039 N N . THR A 1 259 ? 37.469 5.916 -18.297 1.00 94.56 259 THR A N 1
ATOM 2040 C CA . THR A 1 259 ? 38.919 6.013 -18.077 1.00 94.56 259 THR A CA 1
ATOM 2041 C C . THR A 1 259 ? 39.666 4.939 -18.872 1.00 94.56 259 THR A C 1
ATOM 2043 O O . THR A 1 259 ? 40.724 5.212 -19.446 1.00 94.56 259 THR A O 1
ATOM 2046 N N . SER A 1 260 ? 39.059 3.760 -19.034 1.00 94.56 260 SER A N 1
ATOM 2047 C CA . SER A 1 260 ? 39.631 2.628 -19.768 1.00 94.56 260 SER A CA 1
ATOM 2048 C C . SER A 1 260 ? 39.088 2.494 -21.191 1.00 94.56 260 SER A C 1
ATOM 2050 O O . SER A 1 260 ? 37.925 2.764 -21.489 1.00 94.56 260 SER A O 1
ATOM 2052 N N . LYS A 1 261 ? 39.928 2.014 -22.116 1.00 94.31 261 LYS A N 1
ATOM 2053 C CA . LYS A 1 261 ? 39.540 1.742 -23.511 1.00 94.31 261 LYS A CA 1
ATOM 2054 C C . LYS A 1 261 ? 39.800 0.288 -23.879 1.00 94.31 261 LYS A C 1
ATOM 2056 O O . LYS A 1 261 ? 40.803 -0.289 -23.475 1.00 94.31 261 LYS A O 1
ATOM 2061 N N . ARG A 1 262 ? 38.942 -0.284 -24.727 1.00 93.81 262 ARG A N 1
ATOM 2062 C CA . ARG A 1 262 ? 39.099 -1.640 -25.280 1.00 93.81 262 ARG A CA 1
ATOM 2063 C C . ARG A 1 262 ? 38.879 -1.679 -26.791 1.00 93.81 262 ARG A C 1
ATOM 2065 O O . ARG A 1 262 ? 38.294 -0.766 -27.374 1.00 93.81 262 ARG A O 1
ATOM 2072 N N . ARG A 1 263 ? 39.343 -2.753 -27.438 1.00 92.94 263 ARG A N 1
ATOM 2073 C CA . ARG A 1 263 ? 39.062 -3.038 -28.854 1.00 92.94 263 ARG A CA 1
ATOM 2074 C C . ARG A 1 263 ? 37.724 -3.767 -28.975 1.00 92.94 263 ARG A C 1
ATOM 2076 O O . ARG A 1 263 ? 37.530 -4.803 -28.351 1.00 92.94 263 ARG A O 1
ATOM 2083 N N . PHE A 1 264 ? 36.839 -3.265 -29.825 1.00 89.56 264 PHE A N 1
ATOM 2084 C CA . PHE A 1 264 ? 35.588 -3.916 -30.198 1.00 89.56 264 PHE A CA 1
ATOM 2085 C C . PHE A 1 264 ? 35.415 -3.809 -31.710 1.00 89.56 264 PHE A C 1
ATOM 2087 O O . PHE A 1 264 ? 35.482 -2.713 -32.266 1.00 89.56 264 PHE A O 1
ATOM 2094 N N . GLN A 1 265 ? 35.279 -4.954 -32.386 1.00 89.62 265 GLN A N 1
ATOM 2095 C CA . GLN A 1 265 ? 35.178 -5.031 -33.852 1.00 89.62 265 GLN A CA 1
ATOM 2096 C C . GLN A 1 265 ? 36.255 -4.194 -34.580 1.00 89.62 265 GLN A C 1
ATOM 2098 O O . GLN A 1 265 ? 35.983 -3.430 -35.502 1.00 89.62 265 GLN A O 1
ATOM 2103 N N . GLY A 1 266 ? 37.504 -4.286 -34.111 1.00 90.75 266 GLY A N 1
ATOM 2104 C CA . GLY A 1 266 ? 38.647 -3.570 -34.688 1.00 90.75 266 GLY A CA 1
ATOM 2105 C C . GLY A 1 266 ? 38.753 -2.084 -34.323 1.00 90.75 266 GLY A C 1
ATOM 2106 O O . GLY A 1 266 ? 39.803 -1.489 -34.571 1.00 90.75 266 GLY A O 1
ATOM 2107 N N . ARG A 1 267 ? 37.745 -1.488 -33.677 1.00 93.19 267 ARG A N 1
ATOM 2108 C CA . ARG A 1 267 ? 37.733 -0.076 -33.265 1.00 93.19 267 ARG A CA 1
ATOM 2109 C C . ARG A 1 267 ? 38.013 0.070 -31.772 1.00 93.19 267 ARG A C 1
ATOM 2111 O O . ARG A 1 267 ? 37.707 -0.821 -30.987 1.00 93.19 267 ARG A O 1
ATOM 2118 N N . THR A 1 268 ? 38.596 1.197 -31.380 1.00 93.38 268 THR A N 1
ATOM 2119 C CA . THR A 1 268 ? 38.780 1.542 -29.964 1.00 93.38 268 THR A CA 1
ATOM 2120 C C . THR A 1 268 ? 37.506 2.196 -29.436 1.00 93.38 268 THR A C 1
ATOM 2122 O O . THR A 1 268 ? 36.982 3.122 -30.061 1.00 93.38 268 THR A O 1
ATOM 2125 N N . ILE A 1 269 ? 37.013 1.710 -28.301 1.00 95.88 269 ILE A N 1
ATOM 2126 C CA . ILE A 1 269 ? 35.844 2.234 -27.588 1.00 95.88 269 ILE A CA 1
ATOM 2127 C C . ILE A 1 269 ? 36.138 2.324 -26.090 1.00 95.88 269 ILE A C 1
ATOM 2129 O O . ILE A 1 269 ? 37.083 1.687 -25.618 1.00 95.88 269 ILE A O 1
ATOM 2133 N N . TYR A 1 270 ? 35.340 3.094 -25.350 1.00 97.56 270 TYR A N 1
ATOM 2134 C CA . TYR A 1 270 ? 35.360 3.024 -23.889 1.00 97.56 270 TYR A CA 1
ATOM 2135 C C . TYR A 1 270 ? 34.967 1.627 -23.397 1.00 97.56 270 TYR A C 1
ATOM 2137 O O . TYR A 1 270 ? 34.245 0.883 -24.070 1.00 97.56 270 TYR A O 1
ATOM 2145 N N . ALA A 1 271 ? 35.555 1.217 -22.278 1.00 95.69 271 ALA A N 1
ATOM 2146 C CA . ALA A 1 271 ? 35.289 -0.091 -21.716 1.00 95.69 271 ALA A CA 1
ATOM 2147 C C . ALA A 1 271 ? 33.879 -0.107 -21.122 1.00 95.69 271 ALA A C 1
ATOM 2149 O O . ALA A 1 271 ? 33.457 0.822 -20.446 1.00 95.69 271 ALA A O 1
ATOM 2150 N N . PHE A 1 272 ? 33.139 -1.175 -21.393 1.00 95.94 272 PHE A N 1
ATOM 2151 C CA . PHE A 1 272 ? 31.863 -1.409 -20.740 1.00 95.94 272 PHE A CA 1
ATOM 2152 C C . PHE A 1 272 ? 31.632 -2.906 -20.597 1.00 95.94 272 PHE A C 1
ATOM 2154 O O . PHE A 1 272 ? 32.104 -3.700 -21.422 1.00 95.94 272 PHE A O 1
ATOM 2161 N N . ARG A 1 273 ? 30.890 -3.307 -19.575 1.00 94.94 273 ARG A N 1
ATOM 2162 C CA . ARG A 1 273 ? 30.441 -4.689 -19.406 1.00 94.94 273 ARG A CA 1
ATOM 2163 C C . ARG A 1 273 ? 29.015 -4.693 -18.890 1.00 94.94 273 ARG A C 1
ATOM 2165 O O . ARG A 1 273 ? 28.647 -3.838 -18.094 1.00 94.94 273 ARG A O 1
ATOM 2172 N N . GLN A 1 274 ? 28.221 -5.623 -19.398 1.00 94.12 274 GLN A N 1
ATOM 2173 C CA . GLN A 1 274 ? 26.878 -5.851 -18.888 1.00 94.12 274 GLN A CA 1
ATOM 2174 C C . GLN A 1 274 ? 26.988 -6.525 -17.522 1.00 94.12 274 GLN A C 1
ATOM 2176 O O . GLN A 1 274 ? 27.831 -7.407 -17.355 1.00 94.12 274 GLN A O 1
ATOM 2181 N N . LEU A 1 275 ? 26.166 -6.079 -16.580 1.00 91.25 275 LEU A N 1
ATOM 2182 C CA . LEU A 1 275 ? 25.970 -6.718 -15.289 1.00 91.25 275 LEU A CA 1
ATOM 2183 C C . LEU A 1 275 ? 24.846 -7.741 -15.445 1.00 91.25 275 LEU A C 1
ATOM 2185 O O . LEU A 1 275 ? 23.809 -7.454 -16.050 1.00 91.25 275 LEU A O 1
ATOM 2189 N N . THR A 1 276 ? 25.116 -8.959 -15.001 1.00 79.62 276 THR A N 1
ATOM 2190 C CA . THR A 1 276 ? 24.273 -10.132 -15.243 1.00 79.62 276 THR A CA 1
ATOM 2191 C C . THR A 1 276 ? 23.114 -10.245 -14.263 1.00 79.62 276 THR A C 1
ATOM 2193 O O . THR A 1 276 ? 22.040 -10.703 -14.655 1.00 79.62 276 THR A O 1
ATOM 2196 N N . ASP A 1 277 ? 23.300 -9.776 -13.034 1.00 78.62 277 ASP A N 1
ATOM 2197 C CA . ASP A 1 277 ? 22.281 -9.748 -11.993 1.00 78.62 277 ASP A CA 1
ATOM 2198 C C . ASP A 1 277 ? 22.536 -8.619 -10.976 1.00 78.62 277 ASP A C 1
ATOM 2200 O O . ASP A 1 277 ? 23.455 -7.807 -11.114 1.00 78.62 277 ASP A O 1
ATOM 2204 N N . HIS A 1 278 ? 21.645 -8.531 -9.988 1.00 75.88 278 HIS A N 1
ATOM 2205 C CA . HIS A 1 278 ? 21.707 -7.544 -8.914 1.00 75.88 278 HIS A CA 1
ATOM 2206 C C . HIS A 1 278 ? 22.871 -7.802 -7.946 1.00 75.88 278 HIS A C 1
ATOM 2208 O O . HIS A 1 278 ? 23.512 -6.850 -7.505 1.00 75.88 278 HIS A O 1
ATOM 2214 N N . ASP A 1 279 ? 23.183 -9.075 -7.685 1.00 81.00 279 ASP A N 1
ATOM 2215 C CA . ASP A 1 279 ? 24.248 -9.493 -6.769 1.00 81.00 279 ASP A CA 1
ATOM 2216 C C . ASP A 1 279 ? 25.619 -9.010 -7.276 1.00 81.00 279 ASP A C 1
ATOM 2218 O O . ASP A 1 279 ? 26.475 -8.588 -6.500 1.00 81.00 279 ASP A O 1
ATOM 2222 N N . GLU A 1 280 ? 25.825 -9.009 -8.596 1.00 86.88 280 GLU A N 1
ATOM 2223 C CA . GLU A 1 280 ? 27.038 -8.485 -9.218 1.00 86.88 280 GLU A CA 1
ATOM 2224 C C . GLU A 1 280 ? 27.205 -6.970 -9.022 1.00 86.88 280 GLU A C 1
ATOM 2226 O O . GLU A 1 280 ? 28.326 -6.497 -8.827 1.00 86.88 280 GLU A O 1
ATOM 2231 N N . LEU A 1 281 ? 26.112 -6.201 -9.059 1.00 87.88 281 LEU A N 1
ATOM 2232 C CA . LEU A 1 281 ? 26.146 -4.758 -8.804 1.00 87.88 281 LEU A CA 1
ATOM 2233 C C . LEU A 1 281 ? 26.474 -4.462 -7.335 1.00 87.88 281 LEU A C 1
ATOM 2235 O O . LEU A 1 281 ? 27.342 -3.633 -7.067 1.00 87.88 281 LEU A O 1
ATOM 2239 N N . GLU A 1 282 ? 25.822 -5.159 -6.402 1.00 87.88 282 GLU A N 1
ATOM 2240 C CA . GLU A 1 282 ? 26.116 -5.056 -4.967 1.00 87.88 282 GLU A CA 1
ATOM 2241 C C . GLU A 1 282 ? 27.582 -5.372 -4.668 1.00 87.88 282 GLU A C 1
ATOM 2243 O O . GLU A 1 282 ? 28.245 -4.628 -3.945 1.00 87.88 282 GLU A O 1
ATOM 2248 N N . LEU A 1 283 ? 28.110 -6.444 -5.266 1.00 89.69 283 LEU A N 1
ATOM 2249 C CA . LEU A 1 283 ? 29.490 -6.861 -5.059 1.00 89.69 283 LEU A CA 1
ATOM 2250 C C . LEU A 1 283 ? 30.490 -5.789 -5.514 1.00 89.69 283 LEU A C 1
ATOM 2252 O O . LEU A 1 283 ? 31.487 -5.575 -4.831 1.00 89.69 283 LEU A O 1
ATOM 2256 N N . ILE A 1 284 ? 30.229 -5.106 -6.635 1.00 91.94 284 ILE A N 1
ATOM 2257 C CA . ILE A 1 284 ? 31.080 -4.003 -7.114 1.00 91.94 284 ILE A CA 1
ATOM 2258 C C . ILE A 1 284 ? 31.080 -2.854 -6.107 1.00 91.94 284 ILE A C 1
ATOM 2260 O O . ILE A 1 284 ? 32.147 -2.368 -5.746 1.00 91.94 284 ILE A O 1
ATOM 2264 N N . ILE A 1 285 ? 29.899 -2.439 -5.641 1.00 92.00 285 ILE A N 1
ATOM 2265 C CA . ILE A 1 285 ? 29.772 -1.325 -4.692 1.00 92.00 285 ILE A CA 1
ATOM 2266 C C . ILE A 1 285 ? 30.488 -1.661 -3.381 1.00 92.00 285 ILE A C 1
ATOM 2268 O O . ILE A 1 285 ? 31.257 -0.849 -2.881 1.00 92.00 285 ILE A O 1
ATOM 2272 N N . GLN A 1 286 ? 30.301 -2.874 -2.855 1.00 90.88 286 GLN A N 1
ATOM 2273 C CA . GLN A 1 286 ? 30.960 -3.322 -1.625 1.00 90.88 286 GLN A CA 1
ATOM 2274 C C . GLN A 1 286 ? 32.483 -3.429 -1.773 1.00 90.88 286 GLN A C 1
ATOM 2276 O O . GLN A 1 286 ? 33.213 -3.040 -0.864 1.00 90.88 286 GLN A O 1
ATOM 2281 N N . GLN A 1 287 ? 32.975 -3.956 -2.899 1.00 92.12 287 GLN A N 1
ATOM 2282 C CA . GLN A 1 287 ? 34.414 -4.075 -3.151 1.00 92.12 287 GLN A CA 1
ATOM 2283 C C . GLN A 1 287 ? 35.081 -2.709 -3.291 1.00 92.12 287 GLN A C 1
ATOM 2285 O O . GLN A 1 287 ? 36.130 -2.490 -2.688 1.00 92.12 287 GLN A O 1
ATOM 2290 N N . ASP A 1 288 ? 34.471 -1.801 -4.052 1.00 92.38 288 ASP A N 1
ATOM 2291 C CA . ASP A 1 288 ? 34.979 -0.441 -4.221 1.00 92.38 288 ASP A CA 1
ATOM 2292 C C . ASP A 1 288 ? 34.928 0.333 -2.898 1.00 92.38 288 ASP A C 1
ATOM 2294 O O . ASP A 1 288 ? 35.864 1.064 -2.591 1.00 92.38 288 ASP A O 1
ATOM 2298 N N . HIS A 1 289 ? 33.887 0.125 -2.084 1.00 91.06 289 HIS A N 1
ATOM 2299 C CA . HIS A 1 289 ? 33.798 0.717 -0.751 1.00 91.06 289 HIS A CA 1
ATOM 2300 C C . HIS A 1 289 ? 34.901 0.226 0.183 1.00 91.06 289 HIS A C 1
ATOM 2302 O O . HIS A 1 289 ? 35.531 1.029 0.866 1.00 91.06 289 HIS A O 1
ATOM 2308 N N . GLN A 1 290 ? 35.173 -1.081 0.199 1.00 89.06 290 GLN A N 1
ATOM 2309 C CA . GLN A 1 290 ? 36.251 -1.620 1.022 1.00 89.06 290 GLN A CA 1
ATOM 2310 C C . GLN A 1 290 ? 37.617 -1.090 0.572 1.00 89.06 290 GLN A C 1
ATOM 2312 O O . GLN A 1 290 ? 38.413 -0.704 1.416 1.00 89.06 290 GLN A O 1
ATOM 2317 N N . GLN A 1 291 ? 37.869 -1.014 -0.740 1.00 89.06 291 GLN A N 1
ATOM 2318 C CA . GLN A 1 291 ? 39.104 -0.418 -1.266 1.00 89.06 291 GLN A CA 1
ATOM 2319 C C . GLN A 1 291 ? 39.241 1.051 -0.863 1.00 89.06 291 GLN A C 1
ATOM 2321 O O . GLN A 1 291 ? 40.314 1.473 -0.451 1.00 89.06 291 GLN A O 1
ATOM 2326 N N . TRP A 1 292 ? 38.150 1.811 -0.942 1.00 89.69 292 TRP A N 1
ATOM 2327 C CA . TRP A 1 292 ? 38.120 3.201 -0.505 1.00 89.69 292 TRP A CA 1
ATOM 2328 C C . TRP A 1 292 ? 38.427 3.331 0.995 1.00 89.69 292 TRP A C 1
ATOM 2330 O O . TRP A 1 292 ? 39.237 4.169 1.371 1.00 89.69 292 TRP A O 1
ATOM 2340 N N . LEU A 1 293 ? 37.863 2.473 1.854 1.00 86.88 293 LEU A N 1
ATOM 2341 C CA . LEU A 1 293 ? 38.195 2.454 3.286 1.00 86.88 293 LEU A CA 1
ATOM 2342 C C . LEU A 1 293 ? 39.672 2.120 3.541 1.00 86.88 293 LEU A C 1
ATOM 2344 O O . LEU A 1 293 ? 40.312 2.804 4.337 1.00 86.88 293 LEU A O 1
ATOM 2348 N N . ASP A 1 294 ? 40.213 1.113 2.850 1.00 87.81 294 ASP A N 1
ATOM 2349 C CA . ASP A 1 294 ? 41.613 0.698 2.995 1.00 87.81 294 ASP A CA 1
ATOM 2350 C C . ASP A 1 294 ? 42.578 1.842 2.605 1.00 87.81 294 ASP A C 1
ATOM 2352 O O . ASP A 1 294 ? 43.578 2.076 3.282 1.00 87.81 294 ASP A O 1
ATOM 2356 N N . GLU A 1 295 ? 42.253 2.610 1.556 1.00 83.81 295 GLU A N 1
ATOM 2357 C CA . GLU A 1 295 ? 43.028 3.789 1.138 1.00 83.81 295 GLU A CA 1
ATOM 2358 C C . GLU A 1 295 ? 42.979 4.934 2.168 1.00 83.81 295 GLU A C 1
ATOM 2360 O O . GLU A 1 295 ? 43.966 5.654 2.333 1.00 83.81 295 GLU A O 1
ATOM 2365 N N . PHE A 1 296 ? 41.863 5.097 2.887 1.00 72.88 296 PHE A N 1
ATOM 2366 C CA . PHE A 1 296 ? 41.727 6.100 3.950 1.00 72.88 296 PHE A CA 1
ATOM 2367 C C . PHE A 1 296 ? 42.468 5.710 5.238 1.00 72.88 296 PHE A C 1
ATOM 2369 O O . PHE A 1 296 ? 43.047 6.587 5.884 1.00 72.88 296 PHE A O 1
ATOM 2376 N N . ASP A 1 297 ? 42.485 4.424 5.603 1.00 66.38 297 ASP A N 1
ATOM 2377 C CA . ASP A 1 297 ? 43.185 3.940 6.800 1.00 66.38 297 ASP A CA 1
ATOM 2378 C C . ASP A 1 297 ? 44.718 4.071 6.655 1.00 66.38 297 ASP A C 1
ATOM 2380 O O . ASP A 1 297 ? 45.388 4.524 7.593 1.00 66.38 297 ASP A O 1
ATOM 2384 N N . ASP A 1 298 ? 45.267 3.805 5.462 1.00 60.44 298 ASP A N 1
ATOM 2385 C CA . ASP A 1 298 ? 46.701 3.947 5.152 1.00 60.44 298 ASP A CA 1
ATOM 2386 C C . ASP A 1 298 ? 47.203 5.411 5.225 1.00 60.44 298 ASP A C 1
ATOM 2388 O O . ASP A 1 298 ? 48.368 5.662 5.558 1.00 60.44 298 ASP A O 1
ATOM 2392 N N . GLU A 1 299 ? 46.345 6.410 4.969 1.00 55.25 299 GLU A N 1
ATOM 2393 C CA . GLU A 1 299 ? 46.707 7.831 5.114 1.00 55.25 299 GLU A CA 1
ATOM 2394 C C . GLU A 1 299 ? 46.806 8.285 6.581 1.00 55.25 299 GLU A C 1
ATOM 2396 O O . GLU A 1 299 ? 47.538 9.235 6.894 1.00 55.25 299 GLU A O 1
ATOM 2401 N N . THR A 1 300 ? 46.102 7.613 7.495 1.00 52.59 300 THR A N 1
ATOM 2402 C CA . THR A 1 300 ? 46.133 7.907 8.937 1.00 52.59 300 THR A CA 1
ATOM 2403 C C . THR A 1 300 ? 47.366 7.354 9.646 1.00 52.59 300 THR A C 1
ATOM 2405 O O . THR A 1 300 ? 47.844 7.995 10.580 1.00 52.59 300 THR A O 1
ATOM 2408 N N . ASP A 1 301 ? 47.920 6.233 9.180 1.00 50.50 301 ASP A N 1
ATOM 2409 C CA . ASP A 1 301 ? 49.131 5.618 9.748 1.00 50.50 301 ASP A CA 1
ATOM 2410 C C . ASP A 1 301 ? 50.443 6.212 9.186 1.00 50.50 301 ASP A C 1
ATOM 2412 O O . ASP A 1 301 ? 51.532 5.953 9.708 1.00 50.50 301 ASP A O 1
ATOM 2416 N N . ALA A 1 302 ? 50.363 7.051 8.146 1.00 52.72 302 ALA A N 1
ATOM 2417 C CA . ALA A 1 302 ? 51.506 7.725 7.521 1.00 52.72 302 ALA A CA 1
ATOM 2418 C C . ALA A 1 302 ? 51.786 9.156 8.048 1.00 52.72 302 ALA A C 1
ATOM 2420 O O . ALA A 1 302 ? 52.647 9.853 7.495 1.00 52.72 302 ALA A O 1
ATOM 2421 N N . ARG A 1 303 ? 51.088 9.613 9.101 1.00 44.09 303 ARG A N 1
ATOM 2422 C CA . ARG A 1 303 ? 51.279 10.925 9.759 1.00 44.09 303 ARG A CA 1
ATOM 2423 C C . ARG A 1 303 ? 51.761 10.802 11.199 1.00 44.09 303 ARG A C 1
ATOM 2425 O O . ARG A 1 303 ? 52.573 11.674 11.591 1.00 44.09 303 ARG A O 1
#

Foldseek 3Di:
DADDLVQLCLLVVQLLQLLVLLCVVVVHDADPDSLSSSVVSLVCCLVPVVSLVSSVVSCVVVVHDHDVLSSVFSSLKAWDKWWFAAADPLATWIAHPVLQAIEREHESPDHPCVLQNGGTKTWTWIWTAGPQFTYTPSRTDDIDHDDPLVSVVSVVSVVVCVVVVRYHGGCVSHDPSPHPHPPPPPPPPPVPPQDQAPQKDFDDPVCFVVVVVVCVVQWDPPHPCVVADKTFGIQGNVFRWTWIDGPSPPVKIKTWHSPDWDDDPNDITTDMDIDPDPVSVSVVSVVVNVVVVVVVVVVVVVD

Sequence (303 aa):
MLLSPQDARRFMTTYERVAIALHAVCDKKPPKSPSACLAAARKRLQQTPALLDQAVRFLEQRDTEADPEVITALRQLQLAEWVHLKDLKSGAIFLNQEGTEAYSVVGLTQLPSAIIGDRGFLVETALCPFAGKILCDGIFVARIQLGQGIWRSFHTRYLSLKAAGRLHRKPATAPPWQRAAAQSAAPLKDPPALEILEPWEMVPLDVVDDALAYLEAKLQHHHPLREHALFPLLKREDSQIWIVTKYDDDGTTWLLDLTSKRRFQGRTIYAFRQLTDHDELELIIQQDHQQWLDEFDDETDAR